Protein AF-A0A8T7FUB1-F1 (afdb_monomer)

Radius of gyration: 19.84 Å; Cα contacts (8 Å, |Δi|>4): 258; chains: 1; bounding box: 47×63×44 Å

Sequence (196 aa):
MIPLRLRISGFLSYRDPVELDFAALDLACISGHNGAGKSSLLDAFTWALFGEARGKGADVINLSQDVKAAEVALTFDYEGNTYRVQRTLPRNKSTVLEFQVLDGGRQTMDDARWRPLTEKTTRETQARIEQTLAVGLRDLRQRILLFAGQGRPVHAEESRRTQSRAEFHPWFGDLGCVQGAHGGEAQSARTRRRRN

pLDDT: me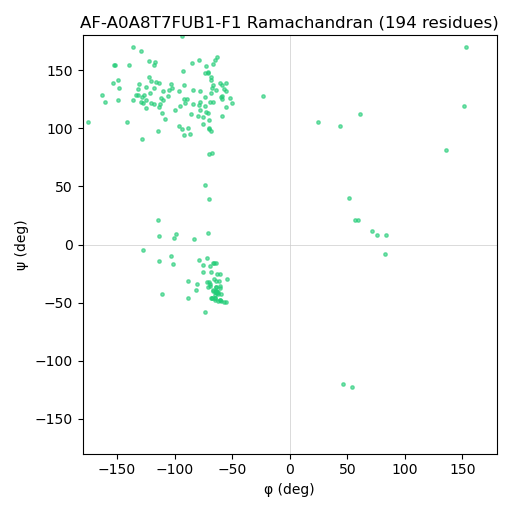an 73.52, std 24.97, range [25.67, 98.12]

Foldseek 3Di:
DFWAKKWWDQFALHPHIDIDGCNPPLDADDDDDPSPCSLVVLQLVCCQQPVDGPDPQCNRGHPDPPGFKIKMKIWGDDPNWIKIWIWIRGPPDDIDIWIWTWDPDPDDPVRTDTDTPDDPDPVVNSVSSCVVCVPPVVVSVVVSVVVVVVPDPPDPDDDDDDDDDDDDDDPDDDDDHDDDDDDDDDDDDDDDDDDD

Structure (mmCIF, N/CA/C/O backbone):
data_AF-A0A8T7FUB1-F1
#
_entry.id   AF-A0A8T7FUB1-F1
#
loop_
_atom_site.group_PDB
_atom_site.id
_atom_site.type_symbol
_atom_site.label_atom_id
_atom_site.label_alt_id
_atom_site.label_comp_id
_atom_site.label_asym_id
_atom_site.label_entity_id
_atom_site.label_seq_id
_atom_site.pdbx_PDB_ins_code
_atom_site.Cartn_x
_atom_site.Cartn_y
_atom_site.Cartn_z
_atom_site.occupancy
_atom_site.B_iso_or_equiv
_atom_site.auth_seq_id
_atom_site.auth_comp_id
_atom_site.auth_asym_id
_atom_site.auth_atom_id
_atom_site.pdbx_PDB_model_num
ATOM 1 N N . MET A 1 1 ? -5.500 -9.628 11.194 1.00 84.19 1 MET A N 1
ATOM 2 C CA . MET A 1 1 ? -5.400 -9.030 9.847 1.00 84.19 1 MET A CA 1
ATOM 3 C C . MET A 1 1 ? -5.237 -10.160 8.85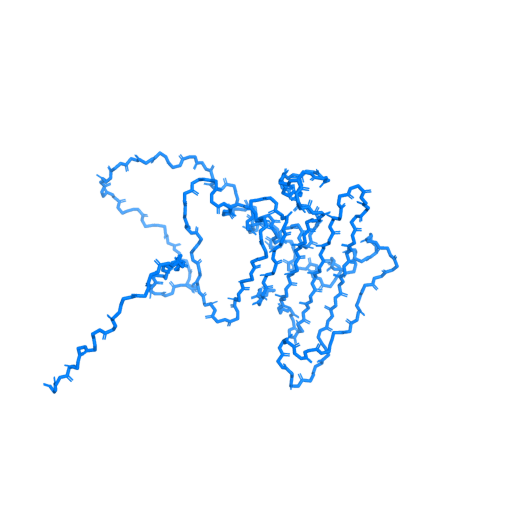5 1.00 84.19 1 MET A C 1
ATOM 5 O O . MET A 1 1 ? -4.356 -10.985 9.071 1.00 84.19 1 MET A O 1
ATOM 9 N N . ILE A 1 2 ? -6.066 -10.196 7.814 1.00 86.94 2 ILE A N 1
ATOM 10 C CA . ILE A 1 2 ? -6.037 -11.213 6.757 1.00 86.94 2 ILE A CA 1
ATOM 11 C C . ILE A 1 2 ? -5.910 -10.486 5.411 1.00 86.94 2 ILE A C 1
ATOM 13 O O . ILE A 1 2 ? -6.784 -9.682 5.091 1.00 86.94 2 ILE A O 1
ATOM 17 N N . PRO A 1 3 ? -4.832 -10.688 4.632 1.00 89.56 3 PRO A N 1
ATOM 18 C CA . PRO A 1 3 ? -4.713 -10.069 3.316 1.00 89.56 3 PRO A CA 1
ATOM 19 C C . PRO A 1 3 ? -5.772 -10.639 2.368 1.00 89.56 3 PRO A C 1
ATOM 21 O O . PRO A 1 3 ? -5.998 -11.842 2.347 1.00 89.56 3 PRO A O 1
ATOM 24 N N . LEU A 1 4 ? -6.400 -9.772 1.576 1.00 91.81 4 LEU A N 1
ATOM 25 C CA . LEU A 1 4 ? -7.406 -10.154 0.581 1.00 91.81 4 LEU A CA 1
ATOM 26 C C . LEU A 1 4 ? -6.886 -9.947 -0.836 1.00 91.81 4 LEU A C 1
ATOM 28 O O . LEU A 1 4 ? -7.076 -10.796 -1.695 1.00 91.81 4 LEU A O 1
ATOM 32 N N . ARG A 1 5 ? -6.205 -8.826 -1.093 1.00 93.38 5 ARG A N 1
ATOM 33 C CA . ARG A 1 5 ? -5.679 -8.507 -2.424 1.00 93.38 5 ARG A CA 1
ATOM 34 C C . ARG A 1 5 ? -4.463 -7.602 -2.337 1.00 93.38 5 ARG A C 1
ATOM 36 O O . ARG A 1 5 ? -4.468 -6.643 -1.568 1.00 93.38 5 ARG A O 1
ATOM 43 N N . LEU A 1 6 ? -3.451 -7.870 -3.155 1.00 95.31 6 LEU A N 1
ATOM 44 C CA . LEU A 1 6 ? -2.273 -7.016 -3.306 1.00 95.31 6 LEU A CA 1
ATOM 45 C C . LEU A 1 6 ? -2.094 -6.644 -4.775 1.00 95.31 6 LEU A C 1
ATOM 47 O O . LEU A 1 6 ? -1.988 -7.521 -5.626 1.00 95.31 6 LEU A O 1
ATOM 51 N N . ARG A 1 7 ? -2.031 -5.345 -5.060 1.00 96.88 7 ARG A N 1
ATOM 52 C CA . ARG A 1 7 ? -1.667 -4.796 -6.370 1.00 96.88 7 AR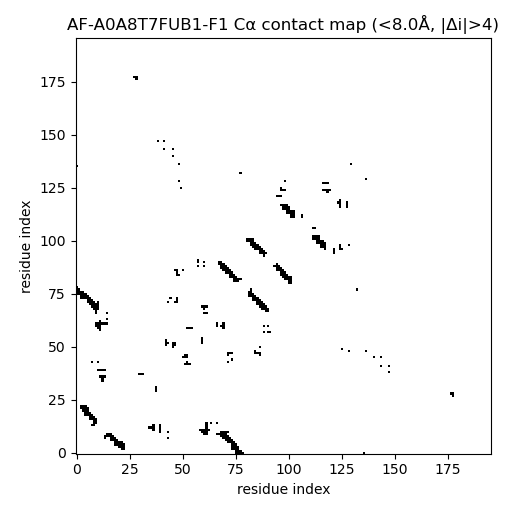G A CA 1
ATOM 53 C C . ARG A 1 7 ? -0.300 -4.139 -6.268 1.00 96.88 7 ARG A C 1
ATOM 55 O O . ARG A 1 7 ? -0.074 -3.365 -5.340 1.00 96.88 7 ARG A O 1
ATOM 62 N N . ILE A 1 8 ? 0.591 -4.447 -7.203 1.00 97.56 8 ILE A N 1
ATOM 63 C CA . ILE A 1 8 ? 1.966 -3.939 -7.259 1.00 97.56 8 ILE A CA 1
ATOM 64 C C . ILE A 1 8 ? 2.236 -3.450 -8.679 1.00 97.56 8 ILE A C 1
ATOM 66 O O . ILE A 1 8 ? 1.938 -4.163 -9.630 1.00 97.56 8 ILE A O 1
ATOM 70 N N . SER A 1 9 ? 2.825 -2.269 -8.836 1.00 97.44 9 SER A N 1
ATOM 71 C CA . SER A 1 9 ? 3.282 -1.753 -10.130 1.00 97.44 9 SER A CA 1
ATOM 72 C C . SER A 1 9 ? 4.502 -0.855 -9.943 1.00 97.44 9 SER A C 1
ATOM 74 O O . SER A 1 9 ? 4.588 -0.118 -8.960 1.00 97.44 9 SER A O 1
ATOM 76 N N . GLY A 1 10 ? 5.470 -0.924 -10.860 1.00 96.38 10 GLY A N 1
ATOM 77 C CA . GLY A 1 10 ? 6.670 -0.083 -10.836 1.00 96.38 10 GLY A CA 1
ATOM 78 C C . GLY A 1 10 ? 7.521 -0.163 -9.557 1.00 96.38 10 GLY A C 1
ATOM 79 O O . GLY A 1 10 ? 8.290 0.760 -9.282 1.00 96.38 10 GLY A O 1
ATOM 80 N N . PHE A 1 11 ? 7.399 -1.235 -8.770 1.00 96.12 11 PHE A N 1
ATOM 81 C CA . PHE A 1 11 ? 8.008 -1.398 -7.448 1.00 96.12 11 PHE A CA 1
ATOM 82 C C . PHE A 1 11 ? 9.071 -2.506 -7.452 1.00 96.12 11 PHE A C 1
ATOM 84 O O . PHE A 1 11 ? 8.765 -3.679 -7.673 1.00 96.12 11 PHE A O 1
ATOM 91 N N . LEU A 1 12 ? 10.327 -2.159 -7.155 1.00 93.62 12 LEU A N 1
ATOM 92 C CA . LEU A 1 12 ? 11.472 -3.081 -7.149 1.00 93.62 12 LEU A CA 1
ATOM 93 C C . LEU A 1 12 ? 11.503 -3.966 -8.414 1.00 93.62 12 LEU A C 1
ATOM 95 O O . LEU A 1 12 ? 11.578 -3.442 -9.519 1.00 93.62 12 LEU A O 1
ATOM 99 N N . SER A 1 13 ? 11.439 -5.296 -8.286 1.00 91.69 13 SER A N 1
ATOM 100 C CA . SER A 1 13 ? 11.433 -6.233 -9.422 1.00 91.69 13 SER A CA 1
ATOM 101 C C . SER A 1 13 ? 10.129 -6.242 -10.236 1.00 91.69 13 SER A C 1
ATOM 103 O O . SER A 1 13 ? 10.114 -6.813 -11.322 1.00 91.69 13 SER A O 1
ATOM 105 N N . TYR A 1 14 ? 9.051 -5.622 -9.750 1.00 93.44 14 TYR A N 1
ATOM 106 C CA . TYR A 1 14 ? 7.750 -5.572 -10.422 1.00 93.44 14 TYR A CA 1
ATOM 107 C C . TYR A 1 14 ? 7.656 -4.321 -11.292 1.00 93.44 14 TYR A C 1
ATOM 109 O O . TYR A 1 14 ? 7.316 -3.245 -10.806 1.00 93.44 14 TYR A O 1
ATOM 117 N N . ARG A 1 15 ? 7.995 -4.451 -12.579 1.00 94.00 15 ARG A N 1
ATOM 118 C CA . ARG A 1 15 ? 7.840 -3.365 -13.560 1.00 94.00 15 ARG A CA 1
ATOM 119 C C . ARG A 1 15 ? 6.371 -3.168 -13.926 1.00 94.00 15 ARG A C 1
ATOM 121 O O . ARG A 1 15 ? 5.843 -2.077 -13.733 1.00 94.00 15 ARG A O 1
ATOM 128 N N . ASP A 1 16 ? 5.750 -4.225 -14.435 1.00 93.81 16 ASP A N 1
ATOM 129 C CA . ASP A 1 16 ? 4.366 -4.213 -14.899 1.00 93.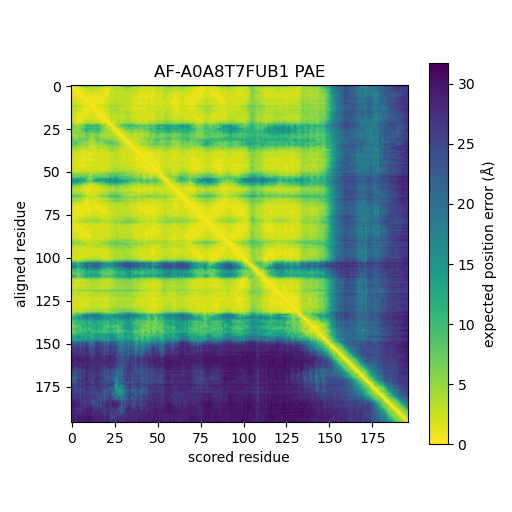81 16 ASP A CA 1
ATOM 130 C C . ASP A 1 16 ? 3.384 -4.447 -13.738 1.00 93.81 16 ASP A C 1
ATOM 132 O O . ASP A 1 16 ? 3.770 -5.042 -12.724 1.00 93.81 16 ASP A O 1
ATOM 136 N N . PRO A 1 17 ? 2.120 -4.003 -13.867 1.00 94.81 17 PRO A N 1
ATOM 137 C CA . PRO A 1 17 ? 1.099 -4.252 -12.861 1.00 94.81 17 PRO A CA 1
ATOM 138 C C . PRO A 1 17 ? 0.876 -5.749 -12.625 1.00 94.81 17 PRO A C 1
ATOM 140 O O . PRO A 1 17 ? 0.602 -6.508 -13.554 1.00 94.81 17 PRO A O 1
ATOM 143 N N . VAL A 1 18 ? 0.941 -6.157 -11.361 1.00 94.38 18 VAL A N 1
ATOM 144 C CA . VAL A 1 18 ? 0.620 -7.506 -10.891 1.00 94.38 18 VAL A CA 1
ATOM 145 C C . VAL A 1 18 ? -0.432 -7.407 -9.797 1.00 94.38 18 VAL A C 1
ATOM 147 O O . VAL A 1 18 ? -0.327 -6.584 -8.888 1.00 94.38 18 VAL A O 1
ATOM 150 N N . GLU A 1 19 ? -1.436 -8.274 -9.875 1.00 93.69 19 GLU A N 1
ATOM 151 C CA . GLU A 1 19 ? -2.493 -8.402 -8.880 1.00 93.69 19 GLU A CA 1
ATOM 152 C C . GLU A 1 19 ? -2.519 -9.827 -8.332 1.00 93.69 19 GLU A C 1
ATOM 154 O O . GLU A 1 19 ? -2.506 -10.798 -9.087 1.00 93.69 19 GLU A O 1
ATOM 159 N N . LEU A 1 20 ? -2.532 -9.940 -7.008 1.00 91.00 20 LEU A N 1
ATOM 160 C CA . LEU A 1 20 ? -2.604 -11.198 -6.279 1.00 91.00 20 LEU A CA 1
ATOM 161 C C . LEU A 1 20 ? -3.886 -11.204 -5.453 1.00 91.00 20 LEU A C 1
ATOM 163 O O . LEU A 1 20 ? -4.073 -10.327 -4.607 1.00 91.00 20 LEU A O 1
ATOM 167 N N . ASP A 1 21 ? 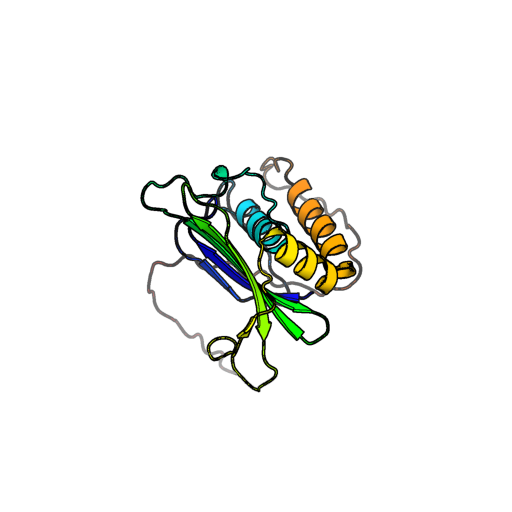-4.744 -12.189 -5.703 1.00 89.69 21 ASP A N 1
ATOM 168 C CA . ASP A 1 21 ? -5.948 -12.451 -4.919 1.00 89.69 21 ASP A CA 1
ATOM 169 C C . ASP A 1 21 ? -5.646 -13.523 -3.864 1.00 89.69 21 ASP A C 1
ATOM 171 O O . ASP A 1 21 ? -5.243 -14.640 -4.189 1.00 89.69 21 ASP A O 1
ATOM 175 N N . PHE A 1 22 ? -5.801 -13.154 -2.596 1.00 87.06 22 PHE A N 1
ATOM 176 C CA . PHE A 1 22 ? -5.581 -14.023 -1.442 1.00 87.06 22 PHE A CA 1
ATOM 177 C C . PHE A 1 22 ? -6.889 -14.530 -0.837 1.00 87.06 22 PHE A C 1
ATOM 179 O O . PHE A 1 22 ? -6.843 -15.420 0.006 1.00 87.06 22 PHE A O 1
ATOM 186 N N . ALA A 1 23 ? -8.048 -14.012 -1.257 1.00 79.88 23 ALA A N 1
ATOM 187 C CA . ALA A 1 23 ? -9.335 -14.385 -0.671 1.00 79.88 23 ALA A CA 1
ATOM 188 C C . ALA A 1 23 ? -9.673 -15.872 -0.879 1.00 79.88 23 ALA A C 1
ATOM 190 O O . ALA A 1 23 ? -10.421 -16.449 -0.095 1.00 79.88 23 ALA A O 1
ATOM 191 N N . ALA A 1 24 ? -9.111 -16.487 -1.923 1.00 74.62 24 ALA A N 1
ATOM 192 C CA . ALA A 1 24 ? -9.303 -17.895 -2.262 1.00 74.62 24 ALA A CA 1
ATOM 193 C C . ALA A 1 24 ? -8.143 -18.813 -1.822 1.00 74.62 24 ALA A C 1
ATOM 195 O O . ALA A 1 24 ? -8.124 -19.984 -2.201 1.00 74.62 24 ALA A O 1
ATOM 196 N N . LEU A 1 25 ? -7.146 -18.296 -1.089 1.00 77.12 25 LEU A N 1
ATOM 197 C CA . LEU A 1 25 ? -5.929 -19.036 -0.746 1.00 77.12 25 LEU A CA 1
ATOM 198 C C . LEU A 1 25 ? -5.873 -19.366 0.750 1.00 77.12 25 LEU A C 1
ATOM 200 O O . LEU A 1 25 ? -5.657 -18.481 1.573 1.00 77.12 25 LEU A O 1
ATOM 204 N N . ASP A 1 26 ? -5.955 -20.654 1.089 1.00 69.19 26 ASP A N 1
ATOM 205 C CA . ASP A 1 26 ? -5.750 -21.133 2.467 1.00 69.19 26 ASP A CA 1
ATOM 206 C C . ASP A 1 26 ? -4.256 -21.254 2.826 1.00 69.19 26 ASP A C 1
ATOM 208 O O . ASP A 1 26 ? -3.839 -21.005 3.958 1.00 69.19 26 ASP A O 1
ATOM 212 N N . LEU A 1 27 ? -3.424 -21.622 1.846 1.00 71.38 27 LEU A N 1
ATOM 213 C CA . LEU A 1 27 ? -1.970 -21.727 1.963 1.00 71.38 27 LEU A CA 1
ATOM 214 C C . LEU A 1 27 ? -1.318 -21.397 0.618 1.00 71.38 27 LEU A C 1
ATOM 216 O O . LEU A 1 27 ? -1.712 -21.922 -0.421 1.00 71.38 27 LEU A O 1
ATOM 220 N N . ALA A 1 28 ? -0.270 -20.573 0.643 1.00 69.81 28 ALA A N 1
ATOM 221 C CA . ALA A 1 28 ? 0.514 -20.233 -0.538 1.00 69.81 28 ALA A CA 1
ATOM 222 C C . ALA A 1 28 ? 2.015 -20.398 -0.272 1.00 69.81 28 ALA A C 1
ATOM 224 O O . ALA A 1 28 ? 2.525 -20.000 0.776 1.00 69.81 28 ALA A O 1
ATOM 225 N N . CYS A 1 29 ? 2.737 -20.955 -1.247 1.00 76.75 29 CYS A N 1
ATOM 226 C CA . CYS A 1 29 ? 4.196 -21.017 -1.246 1.00 76.75 29 CYS A CA 1
ATOM 227 C C . CYS A 1 29 ? 4.749 -20.075 -2.320 1.00 76.75 29 CYS A C 1
ATOM 229 O O . CYS A 1 29 ? 4.414 -20.199 -3.497 1.00 76.75 29 CYS A O 1
ATOM 231 N N . ILE A 1 30 ? 5.625 -19.150 -1.924 1.00 77.56 30 ILE A N 1
ATOM 232 C CA . ILE A 1 30 ? 6.317 -18.256 -2.856 1.00 77.56 30 ILE A CA 1
ATOM 233 C C . ILE A 1 30 ? 7.658 -18.902 -3.215 1.00 77.56 30 ILE A C 1
ATOM 235 O O . ILE A 1 30 ? 8.627 -18.819 -2.460 1.00 77.56 30 ILE A O 1
ATOM 239 N N . SER A 1 31 ? 7.716 -19.549 -4.379 1.00 78.19 31 SER A N 1
ATOM 240 C CA . SER A 1 31 ? 8.917 -20.214 -4.897 1.00 78.19 31 SER A CA 1
ATOM 241 C C . SER A 1 31 ? 9.390 -19.578 -6.208 1.00 78.19 31 SER A C 1
ATOM 243 O O . SER A 1 31 ? 8.627 -18.903 -6.894 1.00 78.19 31 SER A O 1
ATOM 245 N N . GLY A 1 32 ? 10.672 -19.734 -6.537 1.00 79.25 32 GLY A N 1
ATOM 246 C CA . GLY A 1 32 ? 11.261 -19.187 -7.761 1.00 79.25 32 GLY A CA 1
ATOM 247 C C . GLY A 1 32 ? 12.756 -18.924 -7.622 1.00 79.25 32 GLY A C 1
ATOM 248 O O . GLY A 1 32 ? 13.301 -18.945 -6.516 1.00 79.25 32 GLY A O 1
ATOM 249 N N . HIS A 1 33 ? 13.424 -18.631 -8.733 1.00 79.81 33 HIS A N 1
ATOM 250 C CA . HIS A 1 33 ? 14.861 -18.350 -8.763 1.00 79.81 33 HIS A CA 1
ATOM 251 C C . HIS A 1 33 ? 15.234 -17.098 -7.951 1.00 79.81 33 HIS A C 1
ATOM 253 O O . HIS A 1 33 ? 14.394 -16.247 -7.623 1.00 79.81 33 HIS A O 1
ATOM 259 N N . ASN A 1 34 ? 16.510 -16.970 -7.589 1.00 79.94 34 ASN A N 1
ATOM 260 C CA . ASN A 1 34 ? 17.023 -15.721 -7.026 1.00 79.94 34 ASN A CA 1
ATOM 261 C C . ASN A 1 34 ? 16.840 -14.586 -8.041 1.00 79.94 34 ASN A C 1
ATOM 263 O O . ASN A 1 34 ? 16.998 -14.790 -9.239 1.00 79.94 34 ASN A O 1
ATOM 267 N N . GLY A 1 35 ? 16.431 -13.410 -7.563 1.00 78.31 35 GLY A N 1
ATOM 268 C CA . GLY A 1 35 ? 16.088 -12.277 -8.430 1.00 78.31 35 GLY A CA 1
ATOM 269 C C . GLY A 1 35 ? 14.666 -12.292 -9.007 1.00 78.31 35 GLY A C 1
ATOM 270 O O . GLY A 1 35 ? 14.236 -11.269 -9.521 1.00 78.31 35 GLY A O 1
ATOM 271 N N . ALA A 1 36 ? 13.883 -13.366 -8.838 1.00 81.44 36 ALA A N 1
ATOM 272 C CA . ALA A 1 36 ? 12.506 -13.456 -9.352 1.00 81.44 36 ALA A CA 1
ATOM 273 C C . ALA A 1 36 ? 11.470 -12.560 -8.626 1.00 81.44 36 ALA A C 1
ATOM 275 O O . ALA A 1 36 ? 10.274 -12.733 -8.809 1.00 81.44 36 ALA A O 1
ATOM 276 N N . GLY A 1 37 ? 11.894 -11.645 -7.746 1.00 84.75 37 GLY A N 1
ATOM 277 C CA . GLY A 1 37 ? 10.982 -10.716 -7.060 1.00 84.75 37 GLY A CA 1
ATOM 278 C C . GLY A 1 37 ? 10.278 -11.251 -5.804 1.00 84.75 37 GLY A C 1
ATOM 279 O O . GLY A 1 37 ? 9.443 -10.551 -5.237 1.00 84.75 37 GLY A O 1
ATOM 280 N N . LYS A 1 38 ? 10.633 -12.441 -5.296 1.00 86.56 38 LYS A N 1
ATOM 281 C CA . LYS A 1 38 ? 10.040 -13.021 -4.066 1.00 86.56 38 LYS A CA 1
ATOM 282 C C . LYS A 1 38 ? 10.187 -12.113 -2.841 1.00 86.56 38 LYS A C 1
ATOM 284 O O . LYS A 1 38 ? 9.226 -11.837 -2.138 1.00 86.56 38 LYS A O 1
ATOM 289 N N . SER A 1 39 ? 11.395 -11.614 -2.594 1.00 87.31 39 SER A N 1
ATOM 290 C CA . SER A 1 39 ? 11.634 -10.693 -1.479 1.00 87.31 39 SER A CA 1
ATOM 291 C C . SER A 1 39 ? 10.987 -9.329 -1.729 1.00 87.31 39 SER A C 1
ATOM 293 O O . SER A 1 39 ? 10.506 -8.713 -0.791 1.00 87.31 39 SER A O 1
ATOM 295 N N . SER A 1 40 ? 10.903 -8.892 -2.992 1.00 90.62 40 SER A N 1
ATOM 296 C CA . SER A 1 40 ? 10.181 -7.671 -3.371 1.00 90.62 40 SER A CA 1
ATOM 297 C C . SER A 1 40 ? 8.675 -7.781 -3.129 1.00 90.62 40 SER A C 1
ATOM 299 O O . SER A 1 40 ? 8.042 -6.781 -2.826 1.00 90.62 40 SER A O 1
ATOM 301 N N . LEU A 1 41 ? 8.103 -8.986 -3.212 1.00 90.81 41 LEU A N 1
ATOM 302 C CA . LEU A 1 41 ? 6.711 -9.229 -2.837 1.00 90.81 41 LEU A CA 1
ATOM 303 C C . LEU A 1 41 ? 6.498 -8.999 -1.338 1.00 90.81 41 LEU A C 1
ATOM 305 O O . LEU A 1 41 ? 5.563 -8.312 -0.946 1.00 90.81 41 LEU A O 1
ATOM 309 N N . LEU A 1 42 ? 7.393 -9.532 -0.501 1.00 88.81 42 LEU A N 1
ATOM 310 C CA . LEU A 1 42 ? 7.346 -9.304 0.946 1.00 88.81 42 LEU A CA 1
ATOM 311 C C . LEU A 1 42 ? 7.573 -7.825 1.294 1.00 88.81 42 LEU A C 1
ATOM 313 O O . LEU A 1 42 ? 6.857 -7.285 2.136 1.00 88.81 42 LEU A O 1
ATOM 317 N N . ASP A 1 43 ? 8.499 -7.156 0.599 1.00 90.25 43 ASP A N 1
ATOM 318 C CA . ASP A 1 43 ? 8.714 -5.713 0.749 1.00 90.25 43 ASP A CA 1
ATOM 319 C C . ASP A 1 43 ? 7.473 -4.899 0.371 1.00 90.25 43 ASP A C 1
ATOM 321 O O . ASP A 1 43 ? 7.255 -3.834 0.933 1.00 90.25 43 ASP A O 1
ATOM 325 N N . ALA A 1 44 ? 6.647 -5.365 -0.571 1.00 93.88 44 ALA A N 1
ATOM 326 C CA . ALA A 1 44 ? 5.437 -4.649 -0.963 1.00 93.88 44 ALA A CA 1
ATOM 327 C C . ALA A 1 44 ? 4.442 -4.569 0.208 1.00 93.88 44 ALA A C 1
ATOM 329 O O . ALA A 1 44 ? 3.882 -3.504 0.468 1.00 93.88 44 ALA A O 1
ATOM 330 N N . PHE A 1 45 ? 4.282 -5.652 0.980 1.00 91.25 45 PHE A N 1
ATOM 331 C CA . PHE A 1 45 ? 3.456 -5.639 2.194 1.00 91.25 45 PHE A CA 1
ATOM 332 C C . PHE A 1 45 ? 3.992 -4.660 3.240 1.00 91.25 45 PHE A C 1
ATOM 334 O O . PHE A 1 45 ? 3.229 -3.855 3.782 1.00 91.25 45 PHE A O 1
ATOM 341 N N . THR A 1 46 ? 5.298 -4.711 3.526 1.00 89.56 46 THR A N 1
ATOM 342 C CA . THR A 1 46 ? 5.892 -3.820 4.532 1.00 89.56 46 THR A CA 1
ATOM 343 C C . THR A 1 46 ? 5.851 -2.372 4.077 1.00 89.56 46 THR A C 1
ATOM 345 O O . THR A 1 46 ? 5.547 -1.482 4.870 1.00 89.56 46 THR A O 1
ATOM 348 N N . TRP A 1 47 ? 6.087 -2.125 2.792 1.00 93.75 47 TRP A N 1
ATOM 349 C CA . TRP A 1 47 ? 6.077 -0.785 2.243 1.00 93.75 47 TRP A CA 1
ATOM 350 C C . TRP A 1 47 ? 4.672 -0.206 2.257 1.00 93.75 47 TRP A C 1
ATOM 352 O O . TRP A 1 47 ? 4.505 0.903 2.749 1.00 93.75 47 TRP A O 1
ATOM 362 N N . ALA A 1 48 ? 3.650 -0.956 1.836 1.00 94.56 48 ALA A N 1
ATOM 363 C CA . ALA A 1 48 ? 2.263 -0.501 1.896 1.00 94.56 48 ALA A CA 1
ATOM 364 C C . ALA A 1 48 ? 1.867 -0.075 3.320 1.00 94.56 48 ALA A C 1
ATOM 366 O O . ALA A 1 48 ? 1.389 1.040 3.521 1.00 94.56 48 ALA A O 1
ATOM 367 N N . LEU A 1 49 ? 2.137 -0.909 4.326 1.00 91.62 49 LEU A N 1
ATOM 368 C CA . LEU A 1 49 ? 1.670 -0.673 5.697 1.00 91.62 49 LEU A CA 1
ATOM 369 C C . LEU A 1 49 ? 2.534 0.316 6.489 1.00 91.62 49 LEU A C 1
ATOM 371 O O . LEU A 1 49 ? 2.005 1.153 7.217 1.00 91.62 49 LEU A O 1
ATOM 375 N N . PHE A 1 50 ? 3.855 0.255 6.329 1.00 88.62 50 PHE A N 1
ATOM 376 C CA . PHE A 1 50 ? 4.809 0.988 7.172 1.00 88.62 50 PHE A CA 1
ATOM 377 C C . PHE A 1 50 ? 5.579 2.076 6.425 1.00 88.62 50 PHE A C 1
ATOM 379 O O . PHE A 1 50 ? 6.222 2.915 7.046 1.00 88.62 50 PHE A O 1
ATOM 386 N N . GLY A 1 51 ? 5.550 2.073 5.092 1.00 89.44 51 GLY A N 1
ATOM 387 C CA . GLY A 1 51 ? 6.429 2.915 4.280 1.00 89.44 51 GLY A CA 1
ATOM 388 C C . GLY A 1 51 ? 7.887 2.451 4.301 1.00 89.44 51 GLY A C 1
ATOM 389 O O . GLY A 1 51 ? 8.763 3.178 3.840 1.00 89.44 51 GLY A O 1
ATOM 390 N N . GLU A 1 52 ? 8.149 1.249 4.819 1.00 85.62 52 GLU A N 1
ATOM 391 C CA . GLU A 1 52 ? 9.480 0.662 4.935 1.00 85.62 52 GLU A CA 1
ATOM 392 C C . GLU A 1 52 ? 9.671 -0.450 3.896 1.00 85.62 52 GLU A C 1
ATOM 394 O O . GLU A 1 52 ? 8.884 -1.393 3.812 1.00 85.62 52 GLU A O 1
ATOM 399 N N . ALA A 1 53 ? 10.752 -0.356 3.128 1.00 83.12 53 ALA A N 1
ATOM 400 C CA . ALA A 1 53 ? 11.236 -1.396 2.228 1.00 83.12 53 ALA A CA 1
ATOM 401 C C . ALA A 1 53 ? 12.759 -1.510 2.375 1.00 83.12 53 ALA A C 1
ATOM 403 O O . ALA A 1 53 ? 13.401 -0.649 2.982 1.00 83.12 53 ALA A O 1
ATOM 404 N N . ARG A 1 54 ? 13.363 -2.544 1.778 1.00 73.12 54 ARG A N 1
ATOM 405 C CA . ARG A 1 54 ? 14.832 -2.675 1.726 1.00 73.12 54 ARG A CA 1
ATOM 406 C C . ARG A 1 54 ? 15.521 -1.510 0.991 1.00 73.12 54 ARG A C 1
ATOM 408 O O . ARG A 1 54 ? 16.676 -1.223 1.286 1.00 73.12 54 ARG A O 1
ATOM 415 N N . GLY A 1 55 ? 14.824 -0.837 0.070 1.00 68.12 55 GLY A N 1
ATOM 416 C CA . GLY A 1 55 ? 15.272 0.396 -0.591 1.00 68.12 55 GLY A CA 1
ATOM 417 C C . GLY A 1 55 ? 14.781 1.658 0.128 1.00 68.12 55 GLY A C 1
ATOM 418 O O . GLY A 1 55 ? 13.704 1.654 0.725 1.00 68.12 55 GLY A O 1
ATOM 419 N N . LYS A 1 56 ? 15.552 2.752 0.064 1.00 72.88 56 LYS A N 1
ATOM 420 C CA . LYS A 1 56 ? 15.173 4.046 0.654 1.00 72.88 56 LYS A CA 1
ATOM 421 C C . LYS A 1 56 ? 14.689 5.009 -0.425 1.00 72.88 56 LYS A C 1
ATOM 423 O O . LYS A 1 56 ? 15.306 5.136 -1.476 1.00 72.88 56 LYS A O 1
ATOM 428 N N . GLY A 1 57 ? 13.618 5.749 -0.138 1.00 81.06 57 GLY A N 1
ATOM 429 C CA . GLY A 1 57 ? 13.134 6.807 -1.029 1.00 81.06 57 GLY A CA 1
ATOM 430 C C . GLY A 1 57 ? 12.896 6.293 -2.450 1.00 81.06 57 GLY A C 1
ATOM 431 O O . GLY A 1 57 ? 12.136 5.351 -2.636 1.00 81.06 57 GLY A O 1
ATOM 432 N N . ALA A 1 58 ? 13.558 6.897 -3.438 1.00 84.19 58 ALA A N 1
ATOM 433 C CA . ALA A 1 58 ? 13.395 6.559 -4.851 1.00 84.19 58 ALA A CA 1
ATOM 434 C C . ALA A 1 58 ? 13.884 5.147 -5.234 1.00 84.19 58 ALA A C 1
ATOM 436 O O . ALA A 1 58 ? 13.468 4.651 -6.277 1.00 84.19 58 ALA A O 1
ATOM 437 N N . ASP A 1 59 ? 14.690 4.477 -4.401 1.00 88.38 59 ASP A N 1
ATOM 438 C CA . ASP A 1 59 ? 15.233 3.139 -4.699 1.00 88.38 59 ASP A CA 1
ATOM 439 C C . ASP A 1 59 ? 14.155 2.046 -4.744 1.00 88.38 59 ASP A C 1
ATOM 441 O O . ASP A 1 59 ? 14.393 0.947 -5.244 1.00 88.38 59 ASP A O 1
ATOM 445 N N . VAL A 1 60 ? 12.960 2.324 -4.211 1.00 92.38 60 VAL A N 1
ATOM 446 C CA . VAL A 1 60 ? 11.818 1.404 -4.319 1.00 92.38 60 VAL A CA 1
ATOM 447 C C . VAL A 1 60 ? 11.188 1.422 -5.712 1.00 92.38 60 VAL A C 1
ATOM 449 O O . VAL A 1 60 ? 10.458 0.496 -6.059 1.00 92.38 60 VAL A O 1
ATOM 452 N N . ILE A 1 61 ? 11.463 2.454 -6.515 1.00 94.00 61 ILE A N 1
ATOM 453 C CA . ILE A 1 61 ? 10.973 2.569 -7.887 1.00 94.00 61 ILE A CA 1
ATOM 454 C C . ILE A 1 61 ? 11.819 1.672 -8.787 1.00 94.00 61 ILE A C 1
ATOM 456 O O . ILE A 1 61 ? 13.048 1.713 -8.756 1.00 94.00 61 ILE A O 1
ATOM 460 N N . ASN A 1 62 ? 11.156 0.874 -9.621 1.00 94.19 62 ASN A N 1
ATOM 461 C CA . ASN A 1 62 ? 11.830 0.052 -10.615 1.00 94.19 62 ASN A CA 1
ATOM 462 C C . ASN A 1 62 ? 12.729 0.919 -11.529 1.00 94.19 62 ASN A C 1
ATOM 464 O O . ASN A 1 62 ? 12.372 2.027 -11.945 1.00 94.19 62 ASN A O 1
ATOM 468 N N . LEU A 1 63 ? 13.924 0.401 -11.828 1.00 91.81 63 LEU A N 1
ATOM 469 C CA . LEU A 1 63 ? 14.990 1.144 -12.502 1.00 91.81 63 LEU A CA 1
ATOM 470 C C . LEU A 1 63 ? 14.691 1.457 -13.975 1.00 91.81 63 LEU A C 1
ATOM 472 O O . LEU A 1 63 ? 15.304 2.374 -14.528 1.00 91.81 63 LEU A O 1
ATOM 476 N N . SER A 1 64 ? 13.748 0.750 -14.602 1.00 91.81 64 SER A N 1
ATOM 477 C CA . SER A 1 64 ? 13.354 0.980 -15.991 1.00 91.81 64 SER A CA 1
ATOM 478 C C . SER A 1 64 ? 12.885 2.428 -16.210 1.00 91.81 64 SER A C 1
ATOM 480 O O . SER A 1 64 ? 12.139 3.000 -15.414 1.00 91.81 64 SER A O 1
ATOM 482 N N . GLN A 1 65 ? 13.364 3.059 -17.287 1.00 89.06 65 GLN A N 1
ATOM 483 C CA . GLN A 1 65 ? 13.199 4.501 -17.540 1.00 89.06 65 GLN A CA 1
ATOM 484 C C . GLN A 1 65 ? 11.746 4.919 -17.838 1.00 89.06 65 GLN A C 1
ATOM 486 O O . GLN A 1 65 ? 11.357 6.082 -17.652 1.00 89.06 65 GLN A O 1
ATOM 491 N N . ASP A 1 66 ? 10.940 3.976 -18.311 1.00 93.31 66 ASP A N 1
ATOM 492 C CA . ASP A 1 66 ? 9.513 4.120 -18.579 1.00 93.31 66 ASP A CA 1
ATOM 493 C C . ASP A 1 66 ? 8.666 4.122 -17.297 1.00 93.31 66 ASP A C 1
ATOM 495 O O . ASP A 1 66 ? 7.606 4.745 -17.283 1.00 93.31 66 ASP A O 1
ATOM 499 N N . VAL A 1 67 ? 9.157 3.548 -16.193 1.00 95.00 67 VAL A N 1
ATOM 500 C CA . VAL A 1 67 ? 8.440 3.523 -14.909 1.00 95.00 67 VAL A CA 1
ATOM 501 C C . VAL A 1 67 ? 8.472 4.903 -14.256 1.00 95.00 67 VAL A C 1
ATOM 503 O O . VAL A 1 67 ? 9.537 5.435 -13.938 1.00 95.00 67 VAL A O 1
ATOM 506 N N . LYS A 1 68 ? 7.297 5.500 -14.031 1.00 95.50 68 LYS A N 1
ATOM 507 C CA . LYS A 1 68 ? 7.166 6.858 -13.466 1.00 95.50 68 LYS A CA 1
ATOM 508 C C . LYS A 1 68 ? 6.808 6.896 -11.987 1.00 95.50 68 LYS A C 1
ATOM 510 O O . LYS A 1 68 ? 7.010 7.938 -11.367 1.00 95.50 68 LYS A O 1
ATOM 515 N N . ALA A 1 69 ? 6.319 5.801 -11.425 1.00 96.81 69 ALA A N 1
ATOM 516 C CA . ALA A 1 69 ? 5.971 5.696 -10.017 1.00 96.81 69 ALA A CA 1
ATOM 517 C C . ALA A 1 69 ? 6.092 4.248 -9.543 1.00 96.81 69 ALA A C 1
ATOM 519 O O . ALA A 1 69 ? 5.957 3.328 -10.347 1.00 96.81 69 ALA A O 1
ATOM 520 N N . ALA A 1 70 ? 6.323 4.076 -8.245 1.00 97.38 70 ALA A N 1
ATOM 521 C CA . ALA A 1 70 ? 6.063 2.824 -7.553 1.00 97.38 70 ALA A CA 1
ATOM 522 C C . ALA A 1 70 ? 4.695 2.895 -6.879 1.00 97.38 70 ALA A C 1
ATOM 524 O O . ALA A 1 70 ? 4.404 3.869 -6.181 1.00 97.38 70 ALA A O 1
ATOM 525 N N . GLU A 1 71 ? 3.883 1.864 -7.061 1.00 98.00 71 GLU A N 1
ATOM 526 C CA . GLU A 1 71 ? 2.532 1.777 -6.522 1.00 98.00 71 GLU A CA 1
ATOM 527 C C . GLU A 1 71 ? 2.311 0.417 -5.875 1.00 98.00 71 GLU A C 1
ATOM 529 O O . GLU A 1 71 ? 2.560 -0.628 -6.478 1.00 98.00 71 GLU A O 1
ATOM 534 N N . VAL A 1 72 ? 1.828 0.436 -4.634 1.00 98.12 72 VAL A N 1
ATOM 535 C CA . VAL A 1 72 ? 1.401 -0.767 -3.927 1.00 98.12 72 VAL A CA 1
ATOM 536 C C . VAL A 1 72 ? 0.089 -0.479 -3.220 1.00 98.12 72 VAL A C 1
ATOM 538 O O . VAL A 1 72 ? 0.007 0.440 -2.403 1.00 98.12 72 VAL A O 1
ATOM 541 N N . ALA A 1 73 ? -0.927 -1.287 -3.511 1.00 97.56 73 ALA A N 1
ATOM 542 C CA . ALA A 1 73 ? -2.212 -1.250 -2.831 1.00 97.56 73 ALA A CA 1
ATOM 543 C C . ALA A 1 73 ? -2.492 -2.599 -2.171 1.00 97.56 73 ALA A C 1
ATOM 545 O O . ALA A 1 73 ? -2.538 -3.632 -2.839 1.00 97.56 73 ALA A O 1
ATOM 546 N N . LEU A 1 74 ? -2.700 -2.581 -0.858 1.00 96.25 74 LEU A N 1
ATOM 547 C CA . LEU A 1 74 ? -3.033 -3.747 -0.053 1.00 96.25 74 LEU A CA 1
ATOM 548 C C . LEU A 1 74 ? -4.458 -3.607 0.477 1.00 96.25 74 LEU A C 1
ATOM 550 O O . LEU A 1 74 ? -4.772 -2.665 1.204 1.00 96.25 74 LEU A O 1
ATOM 554 N N . THR A 1 75 ? -5.299 -4.575 0.131 1.00 94.94 75 THR A N 1
ATOM 555 C CA . THR A 1 75 ? -6.644 -4.748 0.680 1.00 94.94 75 THR A CA 1
ATOM 556 C C . THR A 1 75 ? -6.638 -5.914 1.655 1.00 94.94 75 THR A C 1
ATOM 558 O O . THR A 1 75 ? -6.078 -6.970 1.349 1.00 94.94 75 THR A O 1
ATOM 561 N N . PHE A 1 76 ? -7.227 -5.733 2.831 1.00 92.38 76 PHE A N 1
ATOM 562 C CA . PHE A 1 76 ? -7.199 -6.725 3.900 1.00 92.38 76 PHE A CA 1
ATOM 563 C C . PHE A 1 76 ? -8.425 -6.620 4.804 1.00 92.38 76 PHE A C 1
ATOM 565 O O . PHE A 1 76 ? -9.004 -5.547 4.955 1.00 92.38 76 PHE A O 1
ATOM 572 N N . ASP A 1 77 ? -8.776 -7.730 5.443 1.00 90.81 77 ASP A N 1
ATOM 573 C CA . ASP A 1 77 ? -9.761 -7.770 6.516 1.00 90.81 77 ASP A CA 1
ATOM 574 C C . ASP A 1 77 ? -9.089 -7.603 7.888 1.00 90.81 77 ASP A C 1
ATOM 576 O O . ASP A 1 77 ? -8.021 -8.171 8.176 1.00 90.81 77 ASP A O 1
ATOM 580 N N . TYR A 1 78 ? -9.705 -6.796 8.745 1.00 90.38 78 TYR A N 1
ATOM 581 C CA . TYR A 1 78 ? -9.306 -6.619 10.132 1.00 90.38 78 TYR A CA 1
ATOM 582 C C . TYR A 1 78 ? -10.527 -6.309 11.000 1.00 90.38 78 TYR A C 1
ATOM 584 O O . TYR A 1 78 ? -11.252 -5.352 10.739 1.00 90.38 78 TYR A O 1
ATOM 592 N N . GLU A 1 79 ? -10.746 -7.118 12.041 1.00 88.94 79 GLU A N 1
ATOM 593 C CA . GLU A 1 79 ? -11.863 -6.956 12.987 1.00 88.94 79 GLU A CA 1
ATOM 594 C C . GLU A 1 79 ? -13.235 -6.832 12.287 1.00 88.94 79 GLU A C 1
ATOM 596 O O . GLU A 1 79 ? -14.080 -6.030 12.679 1.00 88.94 79 GLU A O 1
ATOM 601 N N . GLY A 1 80 ? -13.449 -7.621 11.222 1.00 88.00 80 GLY A N 1
ATOM 602 C CA . GLY A 1 80 ? -14.703 -7.654 10.460 1.00 88.00 80 GLY A CA 1
ATOM 603 C C . GLY A 1 80 ? -14.918 -6.463 9.523 1.00 88.00 80 GLY A C 1
ATOM 604 O O . GLY A 1 80 ? -16.003 -6.319 8.962 1.00 88.00 80 GLY A O 1
ATOM 605 N 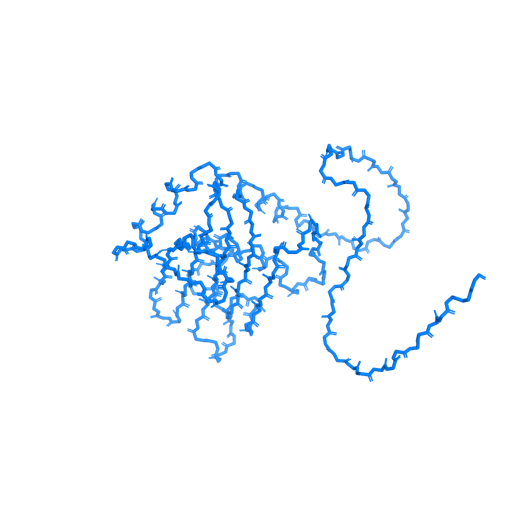N . ASN A 1 81 ? -13.910 -5.605 9.358 1.00 91.12 81 ASN A N 1
ATOM 606 C CA . ASN A 1 81 ? -13.918 -4.507 8.404 1.00 91.12 81 ASN A CA 1
ATOM 607 C C . ASN A 1 81 ? -12.871 -4.750 7.317 1.00 91.12 81 ASN A C 1
ATOM 609 O O . ASN A 1 81 ? -11.727 -5.117 7.593 1.00 91.12 81 ASN A O 1
ATOM 613 N N . THR A 1 82 ? -13.238 -4.451 6.074 1.00 92.94 82 THR A N 1
ATOM 614 C CA . THR A 1 82 ? -12.300 -4.476 4.953 1.00 92.94 82 THR A CA 1
ATOM 615 C C . THR A 1 82 ? -11.670 -3.103 4.763 1.00 92.94 82 THR A C 1
ATOM 617 O O . THR A 1 82 ? -12.362 -2.100 4.585 1.00 92.94 82 THR A O 1
ATOM 620 N N . TYR A 1 83 ? -10.344 -3.059 4.760 1.00 94.31 83 TYR A N 1
ATOM 621 C CA . TYR A 1 83 ? -9.558 -1.846 4.593 1.00 94.31 83 TYR A CA 1
ATOM 622 C C . TYR A 1 83 ? -8.695 -1.913 3.343 1.00 94.31 83 TYR A C 1
ATOM 624 O O . TYR A 1 83 ? -8.284 -2.989 2.909 1.00 94.31 83 TYR A O 1
ATOM 632 N N . ARG A 1 84 ? -8.362 -0.738 2.809 1.00 96.00 84 ARG A N 1
ATOM 633 C CA . ARG A 1 84 ? -7.392 -0.570 1.731 1.00 96.00 84 ARG A CA 1
ATOM 634 C C . ARG A 1 84 ? -6.361 0.477 2.116 1.00 96.00 84 ARG A C 1
ATOM 636 O O . ARG A 1 84 ? -6.713 1.600 2.467 1.00 96.00 84 ARG A O 1
ATOM 643 N N . VAL A 1 85 ? -5.091 0.099 2.024 1.00 97.19 85 VAL A N 1
ATOM 644 C CA . VAL A 1 85 ? -3.946 1.007 2.124 1.00 97.19 85 VAL A CA 1
ATOM 645 C C . VAL A 1 85 ? -3.280 1.068 0.760 1.00 97.19 85 VAL A C 1
ATOM 647 O O . VAL A 1 85 ? -2.925 0.028 0.208 1.00 97.19 85 VAL A O 1
ATOM 650 N N . GLN A 1 86 ? -3.095 2.270 0.227 1.00 97.69 86 GLN A N 1
ATOM 651 C CA . GLN A 1 86 ? -2.411 2.484 -1.042 1.00 97.69 86 GLN A CA 1
ATOM 652 C C . GLN A 1 86 ? -1.280 3.486 -0.865 1.00 97.69 86 GLN A C 1
ATOM 654 O O . GLN A 1 86 ? -1.472 4.579 -0.330 1.00 97.69 86 GLN A O 1
ATOM 659 N N . ARG A 1 87 ? -0.090 3.110 -1.332 1.00 97.50 87 ARG A N 1
ATOM 660 C CA . ARG A 1 87 ? 1.059 4.003 -1.425 1.00 97.50 87 ARG A CA 1
ATOM 661 C C . ARG A 1 87 ? 1.490 4.169 -2.858 1.00 97.50 87 ARG A C 1
ATOM 663 O O . ARG A 1 87 ? 1.678 3.188 -3.573 1.00 97.50 87 ARG A O 1
ATOM 670 N N . THR A 1 88 ? 1.742 5.419 -3.209 1.00 97.69 88 THR A N 1
ATOM 671 C CA . THR A 1 88 ? 2.269 5.808 -4.509 1.00 97.69 88 THR A CA 1
ATOM 672 C C . THR A 1 88 ? 3.469 6.710 -4.285 1.00 97.69 88 THR A C 1
ATOM 674 O O . THR A 1 88 ? 3.357 7.747 -3.633 1.00 97.69 88 THR A O 1
ATOM 677 N N . LEU A 1 89 ? 4.625 6.338 -4.825 1.00 97.00 89 LEU A N 1
ATOM 678 C CA . LEU A 1 89 ? 5.806 7.191 -4.881 1.00 97.00 89 LEU A CA 1
ATOM 679 C C . LEU A 1 89 ? 6.113 7.509 -6.346 1.00 97.00 89 LEU A C 1
ATOM 681 O O . LEU A 1 89 ? 6.754 6.703 -7.026 1.00 97.00 89 LEU A O 1
ATOM 685 N N . PRO A 1 90 ? 5.678 8.674 -6.854 1.00 96.50 90 PRO A N 1
ATOM 686 C CA . PRO A 1 90 ? 6.084 9.130 -8.170 1.00 96.50 90 PRO A CA 1
ATOM 687 C C . PRO A 1 90 ? 7.559 9.541 -8.163 1.00 96.50 90 PRO A C 1
ATOM 689 O O . PRO A 1 90 ? 8.064 10.091 -7.181 1.00 96.50 90 PRO A O 1
ATOM 692 N N . ARG A 1 91 ? 8.249 9.343 -9.289 1.00 92.31 91 ARG A N 1
ATOM 693 C CA . ARG A 1 91 ? 9.620 9.830 -9.473 1.00 92.31 91 ARG A CA 1
ATOM 694 C C . ARG A 1 91 ? 9.673 11.334 -9.211 1.00 92.31 91 ARG A C 1
ATOM 696 O O . ARG A 1 91 ? 8.869 12.094 -9.751 1.00 92.31 91 ARG A O 1
ATOM 703 N N . ASN A 1 92 ? 10.655 11.748 -8.414 1.00 91.19 92 ASN A N 1
ATOM 704 C CA . ASN A 1 92 ? 10.917 13.147 -8.062 1.00 91.19 92 ASN A CA 1
ATOM 705 C C . ASN A 1 92 ? 9.746 13.864 -7.363 1.00 91.19 92 ASN A C 1
ATOM 707 O O . ASN A 1 92 ? 9.680 15.092 -7.389 1.00 91.19 92 ASN A O 1
ATOM 711 N N . LYS A 1 93 ? 8.812 13.127 -6.750 1.00 94.12 93 LYS A N 1
ATOM 712 C CA . LYS A 1 93 ? 7.716 13.693 -5.955 1.00 94.12 93 LYS A CA 1
ATOM 713 C C . LYS A 1 93 ? 7.638 13.018 -4.592 1.00 94.12 93 LYS A C 1
ATOM 715 O O . LYS A 1 93 ? 8.240 11.974 -4.358 1.00 94.12 93 LYS A O 1
ATOM 720 N N . SER A 1 94 ? 6.880 13.633 -3.694 1.00 92.88 94 SER A N 1
ATOM 721 C CA . SER A 1 94 ? 6.587 13.067 -2.382 1.00 92.88 94 SER A CA 1
ATOM 722 C C . SER A 1 94 ? 5.639 11.875 -2.489 1.00 92.88 94 SER A C 1
ATOM 724 O O . SER A 1 94 ? 4.754 11.845 -3.346 1.00 92.88 94 SER A O 1
ATOM 726 N N . THR A 1 95 ? 5.804 10.921 -1.576 1.00 94.62 95 THR A N 1
ATOM 727 C CA . THR A 1 95 ? 4.889 9.791 -1.415 1.00 94.62 95 THR A CA 1
ATOM 728 C C . THR A 1 95 ? 3.474 10.276 -1.117 1.00 94.62 95 THR A C 1
ATOM 730 O O . THR A 1 95 ? 3.276 11.146 -0.270 1.00 94.62 95 THR A O 1
ATOM 733 N N . VAL A 1 96 ? 2.497 9.651 -1.761 1.00 96.75 96 VAL A N 1
ATOM 734 C CA . VAL A 1 96 ? 1.075 9.742 -1.436 1.00 96.75 96 VAL A CA 1
ATOM 735 C C . VAL A 1 96 ? 0.687 8.476 -0.678 1.00 96.75 96 VAL A C 1
ATOM 737 O O . VAL A 1 96 ? 1.097 7.375 -1.050 1.00 96.75 96 VAL A O 1
ATOM 740 N N . LEU A 1 97 ? -0.063 8.642 0.410 1.00 97.81 97 LEU A N 1
ATOM 741 C CA . LEU A 1 97 ? -0.575 7.555 1.237 1.00 97.81 97 LEU A CA 1
ATOM 742 C C . LEU A 1 97 ? -2.080 7.735 1.389 1.00 97.81 97 LEU A C 1
ATOM 744 O O . LEU A 1 97 ? -2.528 8.757 1.902 1.00 97.81 97 LEU A O 1
ATOM 748 N N . GLU A 1 98 ? -2.832 6.729 0.972 1.00 97.75 98 GLU A N 1
ATOM 749 C CA . GLU A 1 98 ? -4.280 6.676 1.110 1.00 97.75 98 GLU A CA 1
ATOM 750 C C . GLU A 1 98 ? -4.676 5.518 2.020 1.00 97.75 98 GLU A C 1
ATOM 752 O O . GLU A 1 98 ? -4.116 4.421 1.940 1.00 97.75 98 GLU A O 1
ATOM 757 N N . PHE A 1 99 ? -5.669 5.764 2.872 1.00 97.69 99 PHE A N 1
ATOM 758 C CA . PHE A 1 99 ? -6.260 4.760 3.740 1.00 97.69 99 PHE A CA 1
ATOM 759 C C . PHE A 1 99 ? -7.777 4.834 3.644 1.00 97.69 99 PHE A C 1
ATOM 761 O O . PHE A 1 99 ? -8.365 5.906 3.764 1.00 97.69 99 PHE A O 1
ATOM 768 N N . GLN A 1 100 ? -8.429 3.706 3.402 1.00 96.25 100 GLN A N 1
ATOM 769 C CA . GLN A 1 100 ? -9.866 3.631 3.169 1.00 96.25 100 GLN A CA 1
ATOM 770 C C . GLN A 1 100 ? -10.457 2.413 3.872 1.00 96.25 100 GLN A C 1
ATOM 772 O O . GLN A 1 100 ? -9.778 1.409 4.086 1.00 96.25 100 GLN A O 1
ATOM 777 N N . VAL A 1 101 ? -11.745 2.500 4.187 1.00 95.00 101 VAL A N 1
ATOM 778 C CA . VAL A 1 101 ? -12.556 1.384 4.678 1.00 95.00 101 VAL A CA 1
ATOM 779 C C . VAL A 1 101 ? -13.715 1.146 3.721 1.00 95.00 101 VAL A C 1
ATOM 781 O O . VAL A 1 101 ? -14.286 2.095 3.179 1.00 95.00 101 VAL A O 1
ATOM 784 N N . LEU A 1 102 ? -14.037 -0.118 3.487 1.00 93.00 102 LEU A N 1
ATOM 785 C CA . LEU A 1 102 ? -15.171 -0.521 2.674 1.00 93.00 102 LEU A CA 1
ATOM 786 C C . LEU A 1 102 ? -16.476 -0.152 3.391 1.00 93.00 102 LEU A C 1
ATOM 788 O O . LEU A 1 102 ? -16.649 -0.456 4.571 1.00 93.00 102 LEU A O 1
ATOM 792 N N . ASP A 1 103 ? -17.390 0.515 2.691 1.00 87.06 103 ASP A N 1
ATOM 793 C CA . ASP A 1 103 ? -18.740 0.770 3.192 1.00 87.06 103 ASP A CA 1
ATOM 794 C C . ASP A 1 103 ? -19.538 -0.547 3.137 1.00 87.06 103 ASP A C 1
ATOM 796 O O . ASP A 1 103 ? -19.554 -1.211 2.101 1.00 87.06 103 ASP A O 1
ATOM 800 N N . GLY A 1 104 ? -20.149 -0.953 4.255 1.00 66.81 104 GLY A N 1
ATOM 801 C CA . GLY A 1 104 ? -20.627 -2.320 4.544 1.00 66.81 104 GLY A CA 1
ATOM 802 C C . GLY A 1 104 ? -21.844 -2.826 3.751 1.00 66.81 104 GLY A C 1
ATOM 803 O O . GLY A 1 104 ? -22.714 -3.495 4.308 1.00 66.81 104 GLY A O 1
ATOM 804 N N . GLY A 1 105 ? -21.944 -2.511 2.461 1.00 64.81 105 GLY A N 1
ATOM 805 C CA . GLY A 1 105 ? -22.921 -3.100 1.551 1.00 64.81 105 GLY A CA 1
ATOM 806 C C . GLY A 1 105 ? -22.509 -4.498 1.077 1.00 64.81 105 GLY A C 1
ATOM 807 O O . GLY A 1 105 ? -21.331 -4.846 1.064 1.00 64.81 105 GLY A O 1
ATOM 808 N N . ARG A 1 106 ? -23.481 -5.303 0.621 1.00 55.22 106 ARG A N 1
ATOM 809 C CA . ARG A 1 106 ? -23.210 -6.522 -0.168 1.00 55.22 106 ARG A CA 1
ATOM 810 C C . ARG A 1 106 ? -22.694 -6.102 -1.545 1.00 55.22 106 ARG A C 1
ATOM 812 O O . ARG A 1 106 ? -23.462 -6.051 -2.500 1.00 55.22 106 ARG A O 1
ATOM 819 N N . GLN A 1 107 ? -21.429 -5.721 -1.620 1.00 61.38 107 GLN A N 1
ATOM 820 C CA . GLN A 1 107 ? -20.761 -5.334 -2.857 1.00 61.38 107 GLN A CA 1
ATOM 821 C C . GLN A 1 107 ? -19.542 -6.225 -3.063 1.00 61.38 107 GLN A C 1
ATOM 823 O O . GLN A 1 107 ? -18.876 -6.630 -2.110 1.00 61.38 107 GLN A O 1
ATOM 828 N N . THR A 1 108 ? -19.274 -6.552 -4.322 1.00 66.25 108 THR A N 1
ATOM 829 C CA . THR A 1 108 ? -17.999 -7.137 -4.732 1.00 66.25 108 THR A CA 1
ATOM 830 C C . THR A 1 108 ? -16.896 -6.095 -4.534 1.00 66.25 108 THR A C 1
ATOM 832 O O . THR A 1 108 ? -17.148 -4.890 -4.534 1.00 66.25 108 THR A O 1
ATOM 835 N N . MET A 1 109 ? -15.650 -6.540 -4.362 1.00 69.25 109 MET A N 1
ATOM 836 C CA . MET A 1 109 ? -14.521 -5.639 -4.091 1.00 69.25 109 MET A CA 1
ATOM 837 C C . MET A 1 109 ? -14.216 -4.669 -5.249 1.00 69.25 109 MET A C 1
ATOM 839 O O . MET A 1 109 ? -13.526 -3.670 -5.046 1.00 69.25 109 MET A O 1
ATOM 843 N N . ASP A 1 110 ? -14.742 -4.954 -6.443 1.00 70.62 110 ASP A N 1
ATOM 844 C CA . ASP A 1 110 ? -14.557 -4.156 -7.657 1.00 70.62 110 ASP A CA 1
ATOM 845 C C . ASP A 1 110 ? -15.613 -3.045 -7.809 1.00 70.62 110 ASP A C 1
ATOM 847 O O . ASP A 1 110 ? -15.271 -1.960 -8.271 1.00 70.62 110 ASP A O 1
ATOM 851 N N . ASP A 1 111 ? -16.839 -3.254 -7.313 1.00 73.12 111 ASP A N 1
ATOM 852 C CA . ASP A 1 111 ? -17.912 -2.237 -7.268 1.00 73.12 111 ASP A CA 1
ATOM 853 C C . ASP A 1 111 ? -18.030 -1.558 -5.889 1.00 73.12 111 ASP A C 1
ATOM 855 O O . ASP A 1 111 ? -18.972 -0.818 -5.595 1.00 73.12 111 ASP A O 1
ATOM 859 N N . ALA A 1 112 ? -17.054 -1.835 -5.030 1.00 79.94 112 ALA A N 1
ATOM 860 C CA . ALA A 1 112 ? -16.959 -1.393 -3.656 1.00 79.94 112 ALA A CA 1
ATOM 861 C C . ALA A 1 112 ? -16.941 0.132 -3.504 1.00 79.94 112 ALA A C 1
ATOM 863 O O . ALA A 1 112 ? -16.059 0.833 -4.013 1.00 79.94 112 ALA A O 1
ATOM 864 N N . ARG A 1 113 ? -17.838 0.647 -2.662 1.00 89.12 113 ARG A N 1
ATOM 865 C CA . ARG A 1 113 ? -17.756 2.026 -2.182 1.00 89.12 113 ARG A CA 1
ATOM 866 C C . ARG A 1 113 ? -16.732 2.147 -1.052 1.00 89.12 113 ARG A C 1
ATOM 868 O O . ARG A 1 113 ? -16.957 1.702 0.070 1.00 89.12 113 ARG A O 1
ATOM 875 N N . TRP A 1 114 ? -15.623 2.821 -1.335 1.00 92.00 114 TRP A N 1
ATOM 876 C CA . TRP A 1 114 ? -14.571 3.093 -0.357 1.00 92.00 114 TRP A CA 1
ATOM 877 C C . TRP A 1 114 ? -14.800 4.427 0.348 1.00 92.00 114 TRP A C 1
ATOM 879 O O . TRP A 1 114 ? -14.834 5.483 -0.286 1.00 92.00 114 TRP A O 1
ATOM 889 N N . ARG A 1 115 ? -14.911 4.393 1.676 1.00 94.38 115 ARG A N 1
ATOM 890 C CA . ARG A 1 115 ? -14.946 5.594 2.509 1.00 94.38 115 ARG A CA 1
ATOM 891 C C . ARG A 1 115 ? -13.517 5.980 2.906 1.00 94.38 115 ARG A C 1
ATOM 893 O O . ARG A 1 115 ? -12.811 5.145 3.479 1.00 94.38 115 ARG A O 1
ATOM 900 N N . PRO A 1 116 ? -13.071 7.218 2.632 1.00 96.25 116 PRO A N 1
ATOM 901 C CA . PRO A 1 116 ? -11.729 7.643 3.000 1.00 96.25 116 PRO A CA 1
ATOM 902 C C . PRO A 1 116 ? -11.581 7.724 4.522 1.00 96.25 116 PRO A C 1
ATOM 904 O O . PRO A 1 116 ? -12.433 8.267 5.224 1.00 96.25 116 PRO A O 1
ATOM 907 N N . LEU A 1 117 ? -10.469 7.179 5.001 1.00 96.38 117 LEU A N 1
ATOM 908 C CA . LEU A 1 117 ? -9.887 7.381 6.327 1.00 96.38 117 LEU A CA 1
ATOM 909 C C . LEU A 1 117 ? -8.534 8.117 6.229 1.00 96.38 117 LEU A C 1
ATOM 911 O O . LEU A 1 117 ? -7.811 8.210 7.217 1.00 96.38 117 LEU A O 1
ATOM 915 N N . THR A 1 118 ? -8.176 8.590 5.030 1.00 96.69 118 THR A N 1
ATOM 916 C CA . THR A 1 118 ? -6.986 9.397 4.754 1.00 96.69 118 THR A CA 1
ATOM 917 C C . THR A 1 118 ? -7.082 10.736 5.478 1.00 96.69 118 THR A C 1
ATOM 919 O O . THR A 1 118 ? -8.100 11.423 5.391 1.00 96.69 118 THR A O 1
ATOM 922 N N . GLU A 1 119 ? -6.005 11.116 6.154 1.00 97.12 119 GLU A N 1
ATOM 923 C CA . GLU A 1 119 ? -5.875 12.395 6.852 1.00 97.12 119 GLU A CA 1
ATOM 924 C C . GLU A 1 119 ? -5.199 13.444 5.953 1.00 97.12 119 GLU A C 1
ATOM 926 O O . GLU A 1 119 ? -4.803 13.172 4.819 1.00 97.12 119 GLU A O 1
ATOM 931 N N . LYS A 1 120 ? -5.029 14.670 6.457 1.00 94.38 120 LYS A N 1
ATOM 932 C CA . LYS A 1 120 ? -4.457 15.783 5.677 1.00 94.38 120 LYS A CA 1
ATOM 933 C C . LYS A 1 120 ? -3.008 15.541 5.262 1.00 94.38 120 LYS A C 1
ATOM 935 O O . LYS A 1 120 ? -2.575 16.036 4.223 1.00 94.38 120 LYS A O 1
ATOM 940 N N . THR A 1 121 ? -2.250 14.821 6.083 1.00 95.62 121 THR A N 1
ATOM 941 C CA . THR A 1 121 ? -0.838 14.528 5.831 1.00 95.62 121 THR A CA 1
ATOM 942 C C . THR A 1 121 ? -0.559 13.030 5.800 1.00 95.62 121 THR A C 1
ATOM 944 O O . THR A 1 121 ? -1.265 12.215 6.400 1.00 95.62 121 THR A O 1
ATOM 947 N N . THR A 1 122 ? 0.539 12.652 5.143 1.00 94.50 122 THR A N 1
ATOM 948 C CA . THR A 1 122 ? 1.035 11.267 5.145 1.00 94.50 122 THR A CA 1
ATOM 949 C C . THR A 1 122 ? 1.374 10.788 6.553 1.00 94.50 122 THR A C 1
ATOM 951 O O . THR A 1 122 ? 1.125 9.633 6.878 1.00 94.50 122 THR A O 1
ATOM 954 N N . ARG A 1 123 ? 1.897 11.673 7.410 1.00 94.19 123 ARG A N 1
ATOM 955 C CA . ARG A 1 123 ? 2.221 11.363 8.807 1.00 94.19 123 ARG A CA 1
ATOM 956 C C . ARG A 1 123 ? 0.970 11.089 9.640 1.00 94.19 123 ARG A C 1
ATOM 958 O O . ARG A 1 123 ? 0.954 10.122 10.391 1.00 94.19 123 ARG A O 1
ATOM 965 N N . GLU A 1 124 ? -0.063 11.918 9.519 1.00 96.25 124 GLU A N 1
ATOM 966 C CA . GLU A 1 124 ? -1.331 11.695 10.228 1.00 96.25 124 GLU A CA 1
ATOM 967 C C . GLU A 1 124 ? -2.032 10.439 9.711 1.00 96.25 124 GLU A C 1
ATOM 969 O O . GLU A 1 124 ? -2.511 9.637 10.506 1.00 96.25 124 GLU A O 1
ATOM 974 N N . THR A 1 125 ? -2.005 10.206 8.395 1.00 96.81 125 THR A N 1
ATOM 975 C CA . THR A 1 125 ? -2.566 8.984 7.803 1.00 96.81 125 THR A CA 1
ATOM 976 C C . THR A 1 125 ? -1.808 7.746 8.285 1.00 96.81 125 THR A C 1
ATOM 978 O O . THR A 1 125 ? -2.427 6.744 8.630 1.00 96.81 125 THR A O 1
ATOM 981 N N . GLN A 1 126 ? -0.476 7.820 8.396 1.00 95.31 126 GLN A N 1
ATOM 982 C CA . GLN A 1 126 ? 0.332 6.749 8.981 1.00 95.31 126 GLN A CA 1
ATOM 983 C C . GLN A 1 126 ? -0.070 6.472 10.431 1.00 95.31 126 GLN A C 1
ATOM 985 O O . GLN A 1 126 ? -0.318 5.323 10.791 1.00 95.31 126 GLN A O 1
ATOM 990 N N . ALA A 1 127 ? -0.188 7.520 11.249 1.00 93.81 127 ALA A N 1
ATOM 991 C CA . ALA A 1 127 ? -0.629 7.384 12.631 1.00 93.81 127 ALA A CA 1
ATOM 992 C C . ALA A 1 127 ? -2.041 6.782 12.716 1.00 93.81 127 ALA A C 1
ATOM 994 O O . ALA A 1 127 ? -2.303 5.955 13.584 1.00 93.81 127 ALA A O 1
ATOM 995 N N . ARG A 1 128 ? -2.941 7.136 11.790 1.00 95.06 128 ARG A N 1
ATOM 996 C CA . ARG A 1 128 ? -4.293 6.572 11.704 1.00 95.06 128 ARG A CA 1
ATOM 997 C C . ARG A 1 128 ? -4.278 5.079 11.376 1.00 95.06 128 ARG A C 1
ATOM 999 O O . ARG A 1 128 ? -5.015 4.318 12.006 1.00 95.06 128 ARG A O 1
ATOM 1006 N N . ILE A 1 129 ? -3.437 4.650 10.434 1.00 93.62 129 ILE A N 1
ATOM 1007 C CA . ILE A 1 129 ? -3.226 3.230 10.113 1.00 93.62 129 ILE A CA 1
ATOM 1008 C C . ILE A 1 129 ? -2.700 2.494 11.351 1.00 93.62 129 ILE A C 1
ATOM 1010 O O . ILE A 1 129 ? -3.250 1.466 11.739 1.00 93.62 129 ILE A O 1
ATOM 1014 N N . GLU A 1 130 ? -1.689 3.047 12.020 1.00 91.44 130 GLU A N 1
ATOM 1015 C CA . GLU A 1 130 ? -1.094 2.449 13.219 1.00 91.44 130 GLU A CA 1
ATOM 1016 C C . GLU A 1 130 ? -2.073 2.340 14.386 1.00 91.44 130 GLU A C 1
ATOM 1018 O O . GLU A 1 130 ? -2.118 1.305 15.043 1.00 91.44 130 GLU A O 1
ATOM 1023 N N . GLN A 1 131 ? -2.893 3.365 14.616 1.00 90.81 131 GLN A N 1
ATOM 1024 C CA . GLN A 1 131 ? -3.945 3.346 15.633 1.00 90.81 131 GLN A CA 1
ATOM 1025 C C . GLN A 1 131 ? -5.022 2.307 15.318 1.00 90.81 131 GLN A C 1
ATOM 1027 O O . GLN A 1 131 ? -5.473 1.608 16.221 1.00 90.81 131 GLN A O 1
ATOM 1032 N N . THR A 1 132 ? -5.412 2.182 14.046 1.00 90.06 132 THR A N 1
ATOM 1033 C CA . THR A 1 132 ? -6.443 1.223 13.618 1.00 90.06 132 THR A CA 1
ATOM 1034 C C . THR A 1 132 ? -5.948 -0.219 13.733 1.00 90.06 132 THR A C 1
ATOM 1036 O O . THR A 1 132 ? -6.717 -1.112 14.061 1.00 90.06 132 THR A O 1
ATOM 1039 N N . LEU A 1 133 ? -4.657 -0.456 13.491 1.00 85.38 133 LEU A N 1
ATOM 1040 C CA . LEU A 1 133 ? -4.078 -1.796 13.376 1.00 85.38 133 LEU A CA 1
ATOM 1041 C C . LEU A 1 133 ? -3.074 -2.116 14.501 1.00 85.38 133 LEU A C 1
ATOM 1043 O O . LEU A 1 133 ? -2.217 -2.985 14.332 1.00 85.38 133 LEU A O 1
ATOM 1047 N N . ALA A 1 134 ? -3.136 -1.413 15.636 1.00 74.62 134 ALA A N 1
ATOM 1048 C CA . ALA A 1 134 ? -2.065 -1.329 16.642 1.00 74.62 134 ALA A CA 1
ATOM 1049 C C . ALA A 1 134 ? -1.543 -2.677 17.182 1.00 74.62 134 ALA A C 1
ATOM 1051 O O . ALA A 1 134 ? -0.371 -2.790 17.569 1.00 74.62 134 ALA A O 1
ATOM 1052 N N . VAL A 1 135 ? -2.401 -3.700 17.225 1.00 64.88 135 VAL A N 1
ATOM 1053 C CA . VAL A 1 135 ? -2.021 -5.070 17.605 1.00 64.88 135 VAL A CA 1
ATOM 1054 C C . VAL A 1 135 ? -1.545 -5.856 16.381 1.00 64.88 135 VAL A C 1
ATOM 1056 O O . VAL A 1 135 ? -0.478 -6.469 16.417 1.00 64.88 135 VAL A O 1
ATOM 1059 N N . GLY A 1 136 ? -2.282 -5.779 15.268 1.00 62.81 136 GLY A N 1
ATOM 1060 C CA . GLY A 1 136 ? -1.981 -6.517 14.039 1.00 62.81 136 GLY A CA 1
ATOM 1061 C C . GLY A 1 136 ? -0.660 -6.127 13.370 1.00 62.81 136 GLY A C 1
ATOM 1062 O O . GLY A 1 136 ? 0.048 -6.993 12.865 1.00 62.81 136 GLY A O 1
ATOM 1063 N N . LEU A 1 137 ? -0.284 -4.848 13.394 1.00 67.50 137 LEU A N 1
ATOM 1064 C CA . LEU A 1 137 ? 0.925 -4.360 12.726 1.00 67.50 137 LEU A CA 1
ATOM 1065 C C . LEU A 1 137 ? 2.221 -4.795 13.408 1.00 67.50 137 LEU A C 1
ATOM 1067 O O . LEU A 1 137 ? 3.204 -5.073 12.722 1.00 67.50 137 LEU A O 1
ATOM 1071 N N . ARG A 1 138 ? 2.243 -4.868 14.745 1.00 64.00 138 ARG A N 1
ATOM 1072 C CA . ARG A 1 138 ? 3.434 -5.322 15.479 1.00 64.00 138 ARG A CA 1
ATOM 1073 C C . ARG A 1 138 ? 3.746 -6.784 15.179 1.00 64.00 138 ARG A C 1
ATOM 1075 O O . ARG A 1 138 ? 4.888 -7.092 14.845 1.00 64.00 138 ARG A O 1
ATOM 1082 N N . ASP A 1 139 ? 2.732 -7.645 15.235 1.00 66.12 139 ASP A N 1
ATOM 1083 C CA . ASP A 1 139 ? 2.873 -9.067 14.911 1.00 66.12 139 ASP A CA 1
ATOM 1084 C C . ASP A 1 139 ? 3.241 -9.268 13.434 1.00 66.12 139 ASP A C 1
ATOM 1086 O O . ASP A 1 139 ? 4.202 -9.962 13.104 1.00 66.12 139 ASP A O 1
ATOM 1090 N N . LEU A 1 140 ? 2.547 -8.576 12.525 1.00 68.31 140 LEU A N 1
ATOM 1091 C CA . LEU A 1 140 ? 2.799 -8.696 11.092 1.00 68.31 140 LEU A CA 1
ATOM 1092 C C . LEU A 1 140 ? 4.219 -8.257 10.712 1.00 68.31 140 LEU A C 1
ATOM 1094 O O . LEU A 1 140 ? 4.873 -8.932 9.917 1.00 68.31 140 LEU A O 1
ATOM 1098 N N . ARG A 1 141 ? 4.725 -7.166 11.300 1.00 68.19 141 ARG A N 1
ATOM 1099 C CA . ARG A 1 141 ? 6.100 -6.707 11.064 1.00 68.19 141 ARG A CA 1
ATOM 1100 C C . ARG A 1 141 ? 7.115 -7.762 11.496 1.00 68.19 141 ARG A C 1
ATOM 1102 O O . ARG A 1 141 ? 8.011 -8.082 10.721 1.00 68.19 141 ARG A O 1
ATOM 1109 N N . GLN A 1 142 ? 6.969 -8.325 12.697 1.00 63.44 142 GLN A N 1
ATOM 1110 C CA . GLN A 1 142 ? 7.867 -9.380 13.179 1.00 63.44 142 GLN A CA 1
ATOM 1111 C C . GLN A 1 142 ? 7.797 -10.630 12.296 1.00 63.44 142 GLN A C 1
ATOM 1113 O O . GLN A 1 142 ? 8.832 -11.186 11.935 1.00 63.44 142 GLN A O 1
ATOM 1118 N N . ARG A 1 143 ? 6.594 -11.034 11.880 1.00 65.94 143 ARG A N 1
ATOM 1119 C CA . ARG A 1 143 ? 6.385 -12.221 11.045 1.00 65.94 143 ARG A CA 1
ATOM 1120 C C . ARG A 1 143 ? 6.964 -12.053 9.646 1.00 65.94 143 ARG A C 1
ATOM 1122 O O . ARG A 1 143 ? 7.693 -12.932 9.202 1.00 65.94 143 ARG A O 1
ATOM 1129 N N . ILE A 1 144 ? 6.731 -10.924 8.973 1.00 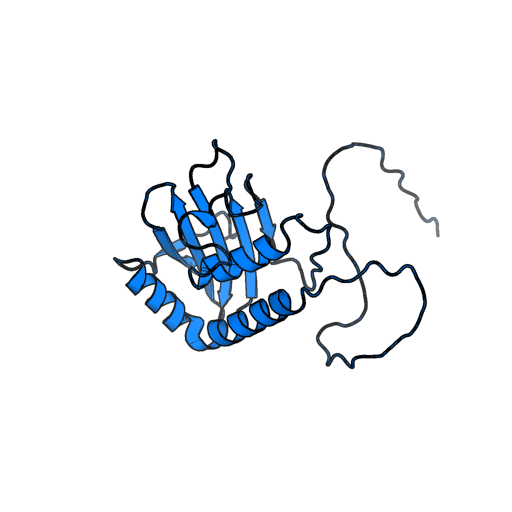69.19 144 ILE A N 1
ATOM 1130 C CA . ILE A 1 144 ? 7.324 -10.675 7.648 1.00 69.19 144 ILE A CA 1
ATOM 1131 C C . ILE A 1 144 ? 8.857 -10.611 7.738 1.00 69.19 144 ILE A C 1
ATOM 1133 O O . ILE A 1 144 ? 9.542 -11.200 6.901 1.00 69.19 144 ILE A O 1
ATOM 1137 N N . LEU A 1 145 ? 9.411 -9.967 8.773 1.00 60.50 145 LEU A N 1
ATOM 1138 C CA . LEU A 1 145 ? 10.861 -9.912 8.983 1.00 60.50 145 LEU A CA 1
ATOM 1139 C C . LEU A 1 145 ? 11.473 -11.292 9.261 1.00 60.50 145 LEU A C 1
ATOM 1141 O O . LEU A 1 145 ? 12.565 -11.565 8.769 1.00 60.50 145 LEU A O 1
ATOM 1145 N N . LEU A 1 146 ? 10.778 -12.180 9.980 1.00 59.84 146 LEU A N 1
ATOM 1146 C CA . LEU A 1 146 ? 11.216 -13.568 10.168 1.00 59.84 146 LEU A CA 1
ATOM 1147 C C . LEU A 1 146 ? 11.339 -14.302 8.825 1.00 59.84 146 LEU A C 1
ATOM 1149 O O . LEU A 1 146 ? 12.344 -14.969 8.593 1.00 59.84 146 LEU A O 1
ATOM 1153 N N . PHE A 1 147 ? 10.382 -14.128 7.909 1.00 56.75 147 PHE A N 1
ATOM 1154 C CA . PHE A 1 147 ? 10.459 -14.727 6.570 1.00 56.75 147 PHE A CA 1
ATOM 1155 C C . PHE A 1 147 ? 11.552 -14.100 5.694 1.00 56.75 147 PHE A C 1
ATOM 1157 O O . PHE A 1 147 ? 12.213 -14.811 4.938 1.00 56.75 147 PHE A O 1
ATOM 1164 N N . ALA A 1 148 ? 11.789 -12.792 5.813 1.00 52.34 148 ALA A N 1
ATOM 1165 C CA . ALA A 1 148 ? 12.869 -12.113 5.097 1.00 52.34 148 ALA A CA 1
ATOM 1166 C C . ALA A 1 148 ? 14.271 -12.465 5.650 1.00 52.34 148 ALA A C 1
ATOM 1168 O O . ALA A 1 148 ? 15.234 -12.526 4.886 1.00 52.34 148 ALA A O 1
ATOM 1169 N N . GLY A 1 149 ? 14.387 -12.730 6.957 1.00 46.94 149 GLY A N 1
ATOM 1170 C CA . GLY A 1 149 ? 15.641 -13.029 7.661 1.00 46.94 149 GLY A CA 1
ATOM 1171 C C . GLY A 1 149 ? 16.167 -14.463 7.504 1.00 46.94 149 GLY A C 1
ATOM 1172 O O . GLY A 1 149 ? 17.331 -14.713 7.801 1.00 46.94 149 GLY A O 1
ATOM 1173 N N . GLN A 1 150 ? 15.360 -15.399 6.993 1.00 51.09 150 GLN A N 1
ATOM 1174 C CA . GLN A 1 150 ? 15.783 -16.783 6.704 1.00 51.09 150 GLN A CA 1
ATOM 1175 C C . GLN A 1 150 ? 16.491 -16.938 5.343 1.00 51.09 150 GLN A C 1
ATOM 1177 O O . GLN A 1 150 ? 16.855 -18.044 4.948 1.00 51.09 150 GLN A O 1
ATOM 1182 N N . GLY A 1 151 ? 16.740 -15.841 4.621 1.00 41.53 151 GLY A N 1
ATOM 1183 C CA . GLY A 1 151 ? 17.473 -15.830 3.353 1.00 41.53 151 GLY A CA 1
ATOM 1184 C C . GLY A 1 151 ? 18.987 -16.030 3.493 1.00 41.53 151 GLY A C 1
ATOM 1185 O O . GLY A 1 151 ? 19.751 -15.243 2.940 1.00 41.53 151 GLY A O 1
ATOM 1186 N N . ARG A 1 152 ? 19.450 -17.065 4.210 1.00 30.48 152 ARG A N 1
ATOM 1187 C CA . ARG A 1 152 ? 20.811 -17.583 3.976 1.00 30.48 152 ARG A CA 1
ATOM 1188 C C . ARG A 1 152 ? 20.824 -18.242 2.590 1.00 30.48 152 ARG A C 1
ATOM 1190 O O . ARG A 1 152 ? 19.811 -18.829 2.207 1.00 30.48 152 ARG A O 1
ATOM 1197 N N . PRO A 1 153 ? 21.925 -18.156 1.823 1.00 33.34 153 PRO A N 1
ATOM 1198 C CA . PRO A 1 153 ? 22.028 -18.880 0.567 1.00 33.34 153 PRO A CA 1
ATOM 1199 C C . PRO A 1 153 ? 21.859 -20.368 0.870 1.00 33.34 153 PRO A C 1
ATOM 1201 O O . PRO A 1 153 ? 22.704 -20.982 1.519 1.00 33.34 153 PRO A O 1
ATOM 1204 N N . VAL A 1 154 ? 20.738 -20.938 0.436 1.00 35.50 154 VAL A N 1
ATOM 1205 C CA . VAL A 1 154 ? 20.609 -22.385 0.328 1.00 35.50 154 VAL A CA 1
ATOM 1206 C C . VAL A 1 154 ? 21.552 -22.748 -0.808 1.00 35.50 154 VAL A C 1
ATOM 1208 O O . VAL A 1 154 ? 21.236 -22.531 -1.979 1.00 35.50 154 VAL A O 1
ATOM 1211 N N . HIS A 1 155 ? 22.760 -23.188 -0.454 1.00 27.38 155 HIS A N 1
ATOM 1212 C CA . HIS A 1 155 ? 23.592 -23.927 -1.387 1.00 27.38 155 HIS A CA 1
ATOM 1213 C C . HIS A 1 155 ? 22.710 -25.037 -1.951 1.00 27.38 155 HIS A C 1
ATOM 1215 O O . HIS A 1 155 ? 22.112 -25.805 -1.194 1.00 27.38 155 HIS A O 1
ATOM 1221 N N . ALA A 1 156 ? 22.558 -25.048 -3.273 1.00 33.44 156 ALA A N 1
ATOM 1222 C CA . ALA A 1 156 ? 21.938 -26.143 -3.989 1.00 33.44 156 ALA A CA 1
ATOM 1223 C C . ALA A 1 156 ? 22.868 -27.356 -3.858 1.00 33.44 156 ALA A C 1
ATOM 1225 O O . ALA A 1 156 ? 23.670 -27.631 -4.742 1.00 33.44 156 ALA A O 1
ATOM 1226 N N . GLU A 1 157 ? 22.816 -28.017 -2.705 1.00 27.42 157 GLU A N 1
ATOM 1227 C CA . GLU A 1 157 ? 23.417 -29.324 -2.507 1.00 27.42 157 GLU A CA 1
ATOM 1228 C C . GLU A 1 157 ? 22.385 -30.348 -2.975 1.00 27.42 157 GLU A C 1
ATOM 1230 O O . GLU A 1 157 ? 21.280 -30.484 -2.439 1.00 27.42 157 GLU A O 1
ATOM 1235 N N . GLU A 1 158 ? 22.742 -30.999 -4.066 1.00 33.50 158 GLU A N 1
ATOM 1236 C CA . GLU A 1 158 ? 21.978 -32.023 -4.738 1.00 33.50 158 GLU A CA 1
ATOM 1237 C C . GLU A 1 158 ? 21.693 -33.200 -3.792 1.00 33.50 158 GLU A C 1
ATOM 1239 O O . GLU A 1 158 ? 22.597 -33.771 -3.189 1.00 33.50 158 GLU A O 1
ATOM 1244 N N . SER A 1 159 ? 20.407 -33.539 -3.663 1.00 38.75 159 SER A N 1
ATOM 1245 C CA . SER A 1 159 ? 19.852 -34.800 -3.155 1.00 38.75 159 SER A CA 1
ATOM 1246 C C . SER A 1 159 ? 20.722 -35.625 -2.197 1.00 38.75 159 SER A C 1
ATOM 1248 O O . SER A 1 159 ? 21.527 -36.445 -2.636 1.00 38.75 159 SER A O 1
ATOM 1250 N N . ARG A 1 160 ? 20.379 -35.603 -0.902 1.00 31.75 160 ARG A N 1
ATOM 1251 C CA . ARG A 1 160 ? 20.268 -36.829 -0.086 1.00 31.75 160 ARG A CA 1
ATOM 1252 C C . ARG A 1 160 ? 19.487 -36.577 1.205 1.00 31.75 160 ARG A C 1
ATOM 1254 O O . ARG A 1 160 ? 19.771 -35.662 1.965 1.00 31.75 160 ARG A O 1
ATOM 1261 N N . ARG A 1 161 ? 18.486 -37.439 1.408 1.00 40.88 161 ARG A N 1
ATOM 1262 C CA . ARG A 1 161 ? 17.714 -37.691 2.635 1.00 40.88 161 ARG A CA 1
ATOM 1263 C C . ARG A 1 161 ? 18.457 -37.286 3.914 1.00 40.88 161 ARG A C 1
ATOM 1265 O O . ARG A 1 161 ? 19.519 -37.834 4.171 1.00 40.88 161 ARG A O 1
ATOM 1272 N N . THR A 1 162 ? 17.824 -36.490 4.773 1.00 29.94 162 THR A N 1
ATOM 1273 C CA . THR A 1 162 ? 17.527 -36.873 6.166 1.00 29.94 162 THR A CA 1
ATOM 1274 C C . THR A 1 162 ? 16.405 -35.977 6.684 1.00 29.94 162 THR A C 1
ATOM 1276 O O . THR A 1 162 ? 16.471 -34.755 6.648 1.00 29.94 162 THR A O 1
ATOM 1279 N N . GLN A 1 163 ? 15.342 -36.635 7.117 1.00 39.09 163 GLN A N 1
ATOM 1280 C CA . GLN A 1 163 ? 14.138 -36.082 7.704 1.00 39.09 163 GLN A CA 1
ATOM 1281 C C . GLN A 1 163 ? 14.451 -35.658 9.145 1.00 39.09 163 GLN A C 1
ATOM 1283 O O . GLN A 1 163 ? 14.560 -36.513 10.019 1.00 39.09 163 GLN A O 1
ATOM 1288 N N . SER A 1 164 ? 14.611 -34.358 9.403 1.00 27.97 164 SER A N 1
ATOM 1289 C CA . SER A 1 164 ? 14.530 -33.809 10.760 1.00 27.97 164 SER A CA 1
ATOM 1290 C C . SER A 1 164 ? 13.233 -33.015 10.894 1.00 27.97 164 SER A C 1
ATOM 1292 O O . SER A 1 164 ? 12.992 -31.978 10.283 1.00 27.97 164 SER A O 1
ATOM 1294 N N . ARG A 1 165 ? 12.342 -33.631 11.659 1.00 29.09 165 ARG A N 1
ATOM 1295 C CA . ARG A 1 165 ? 10.982 -33.232 11.986 1.00 29.09 165 ARG A CA 1
ATOM 1296 C C . ARG A 1 165 ? 11.026 -32.006 12.904 1.00 29.09 165 ARG A C 1
ATOM 1298 O O . ARG A 1 165 ? 11.253 -32.146 14.099 1.00 29.09 165 ARG A O 1
ATOM 1305 N N . ALA A 1 166 ? 10.831 -30.814 12.341 1.00 29.92 166 ALA A N 1
ATOM 1306 C CA . ALA A 1 166 ? 10.402 -29.652 13.112 1.00 29.92 166 ALA A CA 1
ATOM 1307 C C . ALA A 1 166 ? 8.895 -29.799 13.352 1.00 29.92 166 ALA A C 1
ATOM 1309 O O . ALA A 1 166 ? 8.113 -29.867 12.405 1.00 29.92 166 ALA A O 1
ATOM 1310 N N . GLU A 1 167 ? 8.500 -29.943 14.611 1.00 25.67 167 GLU A N 1
ATOM 1311 C CA . GLU A 1 167 ? 7.103 -30.092 15.006 1.00 25.67 167 GLU A CA 1
ATOM 1312 C C . GLU A 1 167 ? 6.369 -28.759 14.800 1.00 25.67 167 GLU A C 1
ATOM 1314 O O . GLU A 1 167 ? 6.495 -27.821 15.584 1.00 25.67 167 GLU A O 1
ATOM 1319 N N . PHE A 1 168 ? 5.631 -28.668 13.692 1.00 31.03 168 PHE A N 1
ATOM 1320 C CA . PHE A 1 168 ? 4.681 -27.596 13.416 1.00 31.03 168 PHE A CA 1
ATOM 1321 C C . PHE A 1 168 ? 3.383 -27.864 14.193 1.00 31.03 168 PHE A C 1
ATOM 1323 O O . PHE A 1 168 ? 2.732 -28.889 13.999 1.00 31.03 168 PHE A O 1
ATOM 1330 N N . HIS A 1 169 ? 3.004 -26.936 15.074 1.00 30.25 169 HIS A N 1
ATOM 1331 C CA . HIS A 1 169 ? 1.693 -26.922 15.735 1.00 30.25 169 HIS A CA 1
ATOM 1332 C C . HIS A 1 169 ? 0.596 -26.492 14.721 1.00 30.25 169 HIS A C 1
ATOM 1334 O O . HIS A 1 169 ? 0.906 -25.815 13.735 1.00 30.25 169 HIS A O 1
ATOM 1340 N N . PRO A 1 170 ? -0.677 -26.900 14.892 1.00 36.25 170 PRO A N 1
ATOM 1341 C CA . PRO A 1 170 ? -1.567 -27.252 13.797 1.00 36.25 170 PRO A CA 1
ATOM 1342 C C . PRO A 1 170 ? -2.322 -26.032 13.273 1.00 36.25 170 PRO A C 1
ATOM 1344 O O . PRO A 1 170 ? -3.327 -25.611 13.839 1.00 36.25 170 PRO A O 1
ATOM 1347 N N . TRP A 1 171 ? -1.852 -25.486 12.158 1.00 34.72 171 TRP A N 1
ATOM 1348 C CA . TRP A 1 171 ? -2.705 -24.730 11.232 1.00 34.72 171 TRP A CA 1
ATOM 1349 C C . TRP A 1 171 ? -2.609 -25.229 9.787 1.00 34.72 171 TRP A C 1
ATOM 1351 O O . TRP A 1 171 ? -3.374 -24.792 8.939 1.00 34.72 171 TRP A O 1
ATOM 1361 N N . PHE A 1 172 ? -1.725 -26.190 9.508 1.00 34.53 172 PHE A N 1
ATOM 1362 C CA . PHE A 1 172 ? -1.559 -26.758 8.176 1.00 34.53 172 PHE A CA 1
ATOM 1363 C C . PHE A 1 172 ? -1.640 -28.277 8.260 1.00 34.53 172 PHE A C 1
ATOM 1365 O O . PHE A 1 172 ? -0.653 -28.963 8.512 1.00 34.53 172 PHE A O 1
ATOM 1372 N N . GLY A 1 173 ? -2.870 -28.771 8.107 1.00 27.33 173 GLY A N 1
ATOM 1373 C CA . GLY A 1 173 ? -3.124 -30.141 7.686 1.00 27.33 173 GLY A CA 1
ATOM 1374 C C . GLY A 1 173 ? -2.617 -30.367 6.259 1.00 27.33 173 GLY A C 1
ATOM 1375 O O . GLY A 1 173 ? -2.394 -29.424 5.500 1.00 27.33 173 GLY A O 1
ATOM 1376 N N . ASP A 1 174 ? -2.389 -31.634 5.945 1.00 29.80 174 ASP A N 1
ATOM 1377 C CA . ASP A 1 174 ? -1.585 -32.122 4.831 1.00 29.80 174 ASP A CA 1
ATOM 1378 C C . ASP A 1 174 ? -1.912 -31.563 3.427 1.00 29.80 174 ASP A C 1
ATOM 1380 O O . ASP A 1 174 ? -3.005 -31.720 2.896 1.00 29.80 174 ASP A O 1
ATOM 1384 N N . LEU A 1 175 ? -0.844 -31.034 2.814 1.00 37.53 175 LEU A N 1
ATOM 1385 C CA . LEU A 1 175 ? -0.363 -31.240 1.438 1.00 37.53 175 LEU A CA 1
ATOM 1386 C C . LEU A 1 175 ? -1.251 -30.861 0.231 1.00 37.53 175 LEU A C 1
ATOM 1388 O O . LEU A 1 175 ? -2.148 -31.586 -0.187 1.00 37.53 175 LEU A O 1
ATOM 1392 N N . GLY A 1 176 ? -0.788 -29.830 -0.488 1.00 26.77 176 GLY A N 1
ATOM 1393 C CA . GLY A 1 176 ? -1.062 -29.597 -1.910 1.00 26.77 176 GLY A CA 1
ATOM 1394 C C . GLY A 1 176 ? -0.273 -28.394 -2.443 1.00 26.77 176 GLY A C 1
ATOM 1395 O O . GLY A 1 176 ? -0.588 -27.256 -2.125 1.00 26.77 176 GLY A O 1
ATOM 1396 N N . CYS A 1 177 ? 0.789 -28.628 -3.221 1.00 28.58 177 CYS A N 1
ATOM 1397 C CA . CYS A 1 177 ? 1.619 -27.575 -3.822 1.00 28.58 177 CYS A CA 1
ATOM 1398 C C . CYS A 1 177 ? 0.977 -27.082 -5.130 1.00 28.58 177 CYS A C 1
ATOM 1400 O O . CYS A 1 177 ? 0.797 -27.880 -6.049 1.00 28.58 177 CYS A O 1
ATOM 1402 N N . VAL A 1 178 ? 0.652 -25.789 -5.238 1.00 33.59 178 VAL A N 1
ATOM 1403 C CA . VAL A 1 178 ? 0.187 -25.174 -6.493 1.00 33.59 178 VAL A CA 1
ATOM 1404 C C . VAL A 1 178 ? 1.356 -24.446 -7.153 1.00 33.59 178 VAL A C 1
ATOM 1406 O O . VAL A 1 178 ? 1.904 -23.491 -6.605 1.00 33.59 178 VAL A O 1
ATOM 1409 N N . GLN A 1 179 ? 1.751 -24.913 -8.338 1.00 30.89 179 GLN A N 1
ATOM 1410 C CA . GLN A 1 179 ? 2.722 -24.240 -9.198 1.00 30.89 179 GLN A CA 1
ATOM 1411 C C . GLN A 1 179 ? 2.036 -23.073 -9.919 1.00 30.89 179 GLN A C 1
ATOM 1413 O O . GLN A 1 179 ? 1.044 -23.266 -10.620 1.00 30.89 179 GLN A O 1
ATOM 1418 N N . GLY A 1 180 ? 2.562 -21.860 -9.743 1.00 29.95 180 GLY A N 1
ATOM 1419 C CA . GLY A 1 180 ? 2.113 -20.677 -10.474 1.00 29.95 180 GLY A CA 1
ATOM 1420 C C . GLY A 1 180 ? 2.438 -20.798 -11.963 1.00 29.95 180 GLY A C 1
ATOM 1421 O O . GLY A 1 180 ? 3.592 -20.995 -12.340 1.00 29.95 180 GLY A O 1
ATOM 1422 N N . ALA A 1 181 ? 1.402 -20.696 -12.793 1.00 29.80 181 ALA A N 1
ATOM 1423 C CA . ALA A 1 181 ? 1.485 -20.734 -14.243 1.00 29.80 181 ALA A CA 1
ATOM 1424 C C . ALA A 1 181 ? 2.180 -19.475 -14.791 1.00 29.80 181 ALA A C 1
ATOM 1426 O O . ALA A 1 181 ? 1.711 -18.357 -14.585 1.00 29.80 181 ALA A O 1
ATOM 1427 N N . HIS A 1 182 ? 3.267 -19.667 -15.539 1.00 34.00 182 HIS A N 1
ATOM 1428 C CA . HIS A 1 182 ? 3.727 -18.684 -16.516 1.00 34.00 182 HIS A CA 1
ATOM 1429 C C . HIS A 1 182 ? 2.955 -18.888 -17.824 1.00 34.00 182 HIS A C 1
ATOM 1431 O O . HIS A 1 182 ? 2.785 -20.014 -18.288 1.00 34.00 182 HIS A O 1
ATOM 1437 N N . GLY A 1 183 ? 2.462 -17.787 -18.393 1.00 31.34 183 GLY A N 1
ATOM 1438 C CA . GLY A 1 183 ? 1.752 -17.777 -19.665 1.00 31.34 183 GLY A CA 1
ATOM 1439 C C . GLY A 1 183 ? 2.656 -18.112 -20.851 1.00 31.34 183 GLY A C 1
ATOM 1440 O O . GLY A 1 183 ? 3.792 -17.647 -20.924 1.00 31.34 183 GLY A O 1
ATOM 1441 N N . GLY A 1 184 ? 2.096 -18.874 -21.791 1.00 31.06 184 GLY A N 1
ATOM 1442 C CA . GLY A 1 184 ? 2.658 -19.106 -23.119 1.00 31.06 184 GLY A CA 1
ATOM 1443 C C . GLY A 1 184 ? 2.588 -20.567 -23.557 1.00 31.06 184 GLY A C 1
ATOM 1444 O O . GLY A 1 184 ? 3.573 -21.270 -23.415 1.00 31.06 184 GLY A O 1
ATOM 1445 N N . GLU A 1 185 ? 1.422 -20.993 -24.058 1.00 27.56 185 GLU A N 1
ATOM 1446 C CA . GLU A 1 185 ? 1.197 -21.929 -25.184 1.00 27.56 185 GLU A CA 1
ATOM 1447 C C . GLU A 1 185 ? -0.120 -22.704 -25.017 1.00 27.56 185 GLU A C 1
ATOM 1449 O O . GLU A 1 185 ? -0.347 -23.445 -24.062 1.00 27.56 185 GLU A O 1
ATOM 1454 N N . ALA A 1 186 ? -1.014 -22.526 -25.989 1.00 36.94 186 ALA A N 1
ATOM 1455 C CA . ALA A 1 186 ? -2.236 -23.295 -26.124 1.00 36.94 186 ALA A CA 1
ATOM 1456 C C . ALA A 1 186 ? -1.910 -24.690 -26.670 1.00 36.94 186 ALA A C 1
ATOM 1458 O O . ALA A 1 186 ? -1.604 -24.806 -27.853 1.00 36.94 186 ALA A O 1
ATOM 1459 N N . GLN A 1 187 ? -2.033 -25.751 -25.862 1.00 31.58 187 GLN A N 1
ATOM 1460 C CA . GLN A 1 187 ? -2.107 -27.126 -26.373 1.00 31.58 187 GLN A CA 1
ATOM 1461 C C . GLN A 1 187 ? -3.104 -27.998 -25.582 1.00 31.58 187 GLN A C 1
ATOM 1463 O O . GLN A 1 187 ? -2.851 -28.443 -24.470 1.00 31.58 187 GLN A O 1
ATOM 1468 N N . SER A 1 188 ? -4.251 -28.236 -26.228 1.00 31.92 188 SER A N 1
ATOM 1469 C CA . SER A 1 188 ? -5.071 -29.461 -26.243 1.00 31.92 188 SER A CA 1
ATOM 1470 C C . SER A 1 188 ? -5.340 -30.211 -24.924 1.00 31.92 188 SER A C 1
ATOM 1472 O O . SER A 1 188 ? -4.569 -31.056 -24.469 1.00 31.92 188 SER A O 1
ATOM 1474 N N . ALA A 1 189 ? -6.546 -30.009 -24.385 1.00 30.05 189 ALA A N 1
ATOM 1475 C CA . ALA A 1 189 ? -7.129 -30.838 -23.338 1.00 30.05 189 ALA A CA 1
ATOM 1476 C C . ALA A 1 189 ? -7.522 -32.230 -23.881 1.00 30.05 189 ALA A C 1
ATOM 1478 O O . ALA A 1 189 ? -8.470 -32.366 -24.654 1.00 30.05 189 ALA A O 1
ATOM 1479 N N . ARG A 1 190 ? -6.845 -33.294 -23.427 1.00 31.92 190 ARG A N 1
ATOM 1480 C CA . ARG A 1 190 ? -7.349 -34.676 -23.534 1.00 31.92 190 ARG A CA 1
ATOM 1481 C C . ARG A 1 190 ? -8.042 -35.078 -22.236 1.00 31.92 190 ARG A C 1
ATOM 1483 O O . ARG A 1 190 ? -7.406 -35.450 -21.255 1.00 31.92 190 ARG A O 1
ATOM 1490 N N . THR A 1 191 ? -9.370 -35.055 -22.258 1.00 37.59 191 THR 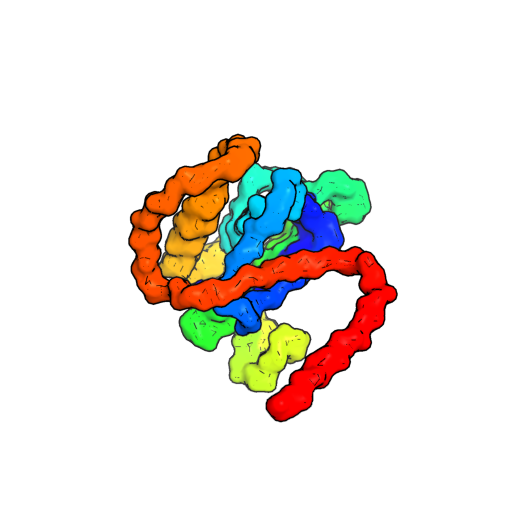A N 1
ATOM 1491 C CA . THR A 1 191 ? -10.234 -35.576 -21.196 1.00 37.59 191 THR A CA 1
ATOM 1492 C C . THR A 1 191 ? -10.151 -37.105 -21.159 1.00 37.59 191 THR A C 1
ATOM 1494 O O . THR A 1 191 ? -10.704 -37.789 -22.020 1.00 37.59 191 THR A O 1
ATOM 1497 N N . ARG A 1 192 ? -9.487 -37.681 -20.150 1.00 34.22 192 ARG A N 1
ATOM 1498 C CA . ARG A 1 192 ? -9.591 -39.121 -19.873 1.00 34.22 192 ARG A CA 1
ATOM 1499 C C . ARG A 1 192 ? -10.801 -39.355 -18.965 1.00 34.22 192 ARG A C 1
ATOM 1501 O O . ARG A 1 192 ? -10.714 -39.230 -17.749 1.00 34.22 192 ARG A O 1
ATOM 1508 N N . ARG A 1 193 ? -11.945 -39.681 -19.580 1.00 37.75 193 ARG A N 1
ATOM 1509 C CA . ARG A 1 193 ? -13.111 -40.259 -18.894 1.00 37.75 193 ARG A CA 1
ATOM 1510 C C . ARG A 1 193 ? -12.667 -41.525 -18.153 1.00 37.75 193 ARG A C 1
ATOM 1512 O O . ARG A 1 193 ? -12.256 -42.486 -18.802 1.00 37.75 193 ARG A O 1
ATOM 1519 N N . ARG A 1 194 ? -12.794 -41.557 -16.824 1.00 36.56 194 ARG A N 1
ATOM 1520 C CA . ARG A 1 194 ? -12.908 -42.830 -16.103 1.00 36.56 194 ARG A CA 1
ATOM 1521 C C . ARG A 1 194 ? -14.307 -43.384 -16.380 1.00 36.56 194 ARG A C 1
ATOM 1523 O O . ARG A 1 194 ? -15.302 -42.750 -16.044 1.00 36.56 194 ARG A O 1
ATOM 1530 N N . ARG A 1 195 ? -14.358 -44.514 -17.087 1.00 42.03 195 ARG A N 1
ATOM 1531 C CA . ARG A 1 195 ? -15.496 -45.439 -17.048 1.00 42.03 195 ARG A CA 1
ATOM 1532 C C . ARG A 1 195 ? -15.452 -46.174 -15.700 1.00 42.03 195 ARG A C 1
ATOM 1534 O O . ARG A 1 195 ? -14.347 -46.358 -15.192 1.00 42.03 195 ARG A O 1
ATOM 1541 N N . ASN A 1 196 ? -16.651 -46.496 -15.203 1.00 44.22 196 ASN A N 1
ATOM 1542 C CA . ASN A 1 196 ? -17.010 -47.273 -14.006 1.00 44.22 196 ASN A CA 1
ATOM 1543 C C . ASN A 1 196 ? -15.911 -48.146 -13.404 1.00 44.22 196 ASN A C 1
ATOM 1545 O O . ASN A 1 196 ? -15.342 -48.962 -14.162 1.00 44.22 196 ASN A O 1
#

Mean predicted aligned error: 13.18 Å

Secondary structure (DSSP, 8-state):
-EEEEEEEESBTTB-S-EEEE-TT-S-------TTSSHHHHHHHHHHHHHS--SS-GGGGB-S-TT--EEEEEEEEEETTEEEEEEEEEETTSPPEEEEEEE-SSS--TTS--EEE---SSHHHHHHHHHHHTTTHHHHHHHHHHHHHHT-------------------SS--S--PPPPPPP-------------

Solvent-accessible surface area (backbone atoms only — not comparable to full-atom values): 12242 Å² total; per-residue (Å²): 110,44,70,34,34,41,38,38,23,10,35,45,68,36,60,62,80,44,77,47,77,35,77,88,53,94,76,86,79,94,81,77,63,89,86,68,32,66,68,46,54,58,31,43,58,40,27,38,77,71,72,45,48,98,43,65,82,73,58,37,34,24,86,56,88,84,50,59,37,18,36,28,36,41,29,29,38,44,97,94,39,45,34,38,31,36,30,38,3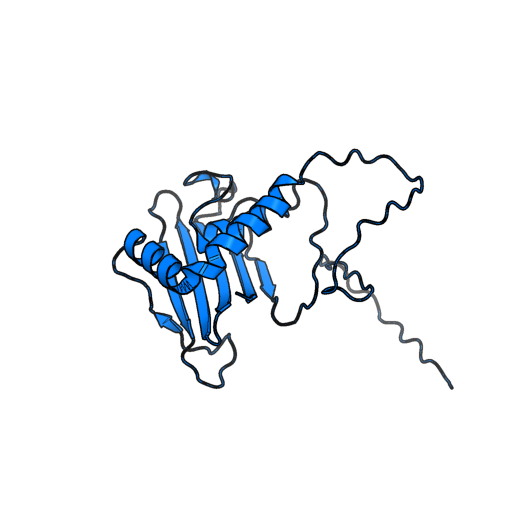9,40,70,99,52,75,68,46,59,43,33,31,36,57,55,94,61,102,56,54,89,86,76,48,55,68,43,80,63,49,50,99,39,57,67,54,26,49,49,51,51,46,67,75,34,59,68,50,52,58,56,49,52,54,52,54,48,54,65,62,68,66,71,62,86,76,72,88,72,78,86,75,92,77,91,78,86,75,88,76,78,92,82,74,78,87,86,84,90,76,82,83,81,79,88,88,80,94,77,83,90,80,84,79,79,80,76,135

Nearest PDB structures (foldseek):
  1f2u-assembly1_C  TM=8.620E-01  e=7.297E-07  Pyrococcus furiosus
  4ncj-assembly4_D  TM=8.256E-01  e=1.222E-05  Pyrococcus furiosus DSM 3638
  3qku-assembly2_B  TM=8.432E-01  e=1.937E-05  Pyrococcus furiosus
  3qkt-assembly2_D  TM=8.298E-01  e=2.735E-05  Pyrococcus furiosus
  4ncj-assembly3_C  TM=8.252E-01  e=2.302E-05  Pyrococcus furiosus DSM 3638